Protein AF-A0A815STC9-F1 (afdb_monomer_lite)

Radius of gyration: 32.7 Å; chains: 1; bounding box: 90×63×76 Å

Sequence (310 aa):
ALNYLLREQLPDQRIVGLTVDTILQLVQLVLKTQFYVYNAALYQQIHGGASGLPLTMFLAYTYLFFGQYRELVKNFTKKNEFFGSYTNKGTLESKVYYDPNIVDTLPNVSNELMENATKQLYAVLYRAVRCCSDVEKFHSELLYIQVSFVTFGFTSEFILSGIQRFYQQFNILEKFWDLRLNNNEYYHLRRCIIEDVEQQIKLKQQREQAKEHTLFMPCPRLVDEESTDAFKQCFEYWWNKYYANESPTNSIQIKWIEQTPTCLTNSNILINRRPPLRLLTLSKHHQNKKRYHPMDPFLTNITRPYYKDE

Organism: NCBI:txid392033

pLDDT: mean 72.29, std 19.9, range [26.66, 97.44]

Secondary structure (DSSP, 8-state):
-HHHHHHHH-TTSEETTEEHHHHHHHHHHHHHT-EEEETTEEEE--SS--TT-HHHHHHHHHIIIIIIIHHHHHHHHHHTEEEEEEEETTEEEEEEEE-TT-----S---HHHHHHHHHHHHHHHHHHHHH-SSHHHHHHHHHHHHHHHHHTT--HHHHHHHHHHHHHHTT----SS-----HHHHHHHHHHHHHHHHHHHHHHHHHHHHHHTEEEEEEPP--SHHHHHHHHHHHHHHHIIIIIS--S-S-PEEEEEE--SS----EEEEESSPPPHHHHHHHHHHHTT---------------------

Structure (mmCIF, N/CA/C/O backbone):
data_AF-A0A815STC9-F1
#
_entry.id   AF-A0A815STC9-F1
#
loop_
_atom_site.group_PDB
_atom_site.id
_atom_site.type_symbol
_atom_site.label_atom_id
_atom_site.label_alt_id
_atom_site.label_comp_id
_atom_site.label_asym_id
_atom_site.label_entity_id
_atom_site.label_seq_id
_atom_site.pdbx_PDB_ins_code
_atom_site.Cartn_x
_atom_site.Cartn_y
_atom_site.Cartn_z
_atom_site.occupancy
_atom_site.B_iso_or_equiv
_atom_site.auth_seq_id
_atom_site.auth_comp_id
_atom_site.auth_asym_id
_atom_site.auth_atom_id
_atom_site.pdbx_PDB_model_num
ATOM 1 N N . ALA A 1 1 ? 4.427 -17.705 -18.890 1.00 85.12 1 ALA A N 1
ATOM 2 C CA . ALA A 1 1 ? 4.529 -16.716 -17.799 1.00 85.12 1 ALA A CA 1
ATOM 3 C C . ALA A 1 1 ? 5.248 -17.290 -16.578 1.00 85.12 1 ALA A C 1
ATOM 5 O O . ALA A 1 1 ? 6.431 -17.027 -16.447 1.00 85.12 1 ALA A O 1
ATOM 6 N N . LEU A 1 2 ? 4.614 -18.137 -15.752 1.00 89.56 2 LEU A N 1
ATOM 7 C CA . LEU A 1 2 ? 5.259 -18.684 -14.544 1.00 89.56 2 LEU A CA 1
ATOM 8 C C . LEU A 1 2 ? 6.577 -19.425 -14.815 1.00 89.56 2 LEU A C 1
ATOM 10 O O . LEU A 1 2 ? 7.556 -19.170 -14.132 1.00 89.56 2 LEU A O 1
ATOM 14 N N . ASN A 1 3 ? 6.619 -20.291 -15.833 1.00 93.12 3 ASN A N 1
ATOM 15 C CA . ASN A 1 3 ? 7.849 -20.998 -16.214 1.00 93.12 3 ASN A CA 1
ATOM 16 C C . ASN A 1 3 ? 9.012 -20.026 -16.493 1.00 93.12 3 ASN A C 1
ATOM 18 O O . ASN A 1 3 ? 10.124 -20.239 -16.032 1.00 93.12 3 ASN A O 1
ATOM 22 N N . TYR A 1 4 ? 8.725 -18.924 -17.191 1.00 88.69 4 TYR A N 1
ATOM 23 C CA . TYR A 1 4 ? 9.713 -17.887 -17.477 1.00 88.69 4 TYR A CA 1
ATOM 24 C C . TYR A 1 4 ? 10.181 -17.198 -16.189 1.00 88.69 4 TYR A C 1
ATOM 26 O O . TYR A 1 4 ? 11.376 -17.163 -15.933 1.00 88.69 4 TYR A O 1
ATOM 34 N N . LEU A 1 5 ? 9.247 -16.743 -15.341 1.00 89.12 5 LEU A N 1
ATOM 35 C CA . LEU A 1 5 ? 9.576 -16.133 -14.047 1.00 89.12 5 LEU A CA 1
ATOM 36 C C . LEU A 1 5 ? 10.483 -17.047 -13.211 1.00 89.12 5 LEU A C 1
ATOM 38 O O . LEU A 1 5 ? 11.523 -16.612 -12.733 1.00 89.12 5 LEU A O 1
ATOM 42 N N . LEU A 1 6 ? 10.101 -18.315 -13.047 1.00 90.56 6 LEU A N 1
ATOM 43 C CA . LEU A 1 6 ? 10.835 -19.246 -12.196 1.00 90.56 6 LEU A CA 1
ATOM 44 C C . LEU A 1 6 ? 12.228 -19.565 -12.747 1.00 90.56 6 LEU A C 1
ATOM 46 O O . LEU A 1 6 ? 13.174 -19.636 -11.973 1.00 90.56 6 LEU A O 1
ATOM 50 N N . ARG A 1 7 ? 12.376 -19.749 -14.062 1.00 92.12 7 ARG A N 1
ATOM 51 C CA . ARG A 1 7 ? 13.680 -20.075 -14.662 1.00 92.12 7 ARG A CA 1
ATOM 52 C C . ARG A 1 7 ? 14.632 -18.883 -14.703 1.00 92.12 7 ARG A C 1
ATOM 54 O O . ARG A 1 7 ? 15.829 -19.085 -14.566 1.00 92.12 7 ARG A O 1
ATOM 61 N N . GLU A 1 8 ? 14.113 -17.671 -14.868 1.00 87.75 8 GLU A N 1
ATOM 62 C CA . GLU A 1 8 ? 14.933 -16.454 -14.916 1.00 87.75 8 GLU A CA 1
ATOM 63 C C . GLU A 1 8 ? 15.364 -15.987 -13.525 1.00 87.75 8 GLU A C 1
ATOM 65 O O . GLU A 1 8 ? 16.461 -15.466 -13.364 1.00 87.75 8 GLU A O 1
ATOM 70 N N . GLN A 1 9 ? 14.501 -16.144 -12.517 1.00 85.88 9 GLN A N 1
ATOM 71 C CA . GLN A 1 9 ? 14.744 -15.589 -11.181 1.00 85.88 9 GLN A CA 1
ATOM 72 C C . GLN A 1 9 ? 15.400 -16.579 -10.211 1.00 85.88 9 GLN A C 1
ATOM 74 O O . GLN A 1 9 ? 15.826 -16.176 -9.131 1.00 85.88 9 GLN A O 1
ATOM 79 N N . LEU A 1 10 ? 15.482 -17.868 -10.560 1.00 84.94 10 LEU A N 1
ATOM 80 C CA . LEU A 1 10 ? 16.092 -18.887 -9.707 1.00 84.94 10 LEU A CA 1
ATOM 81 C C . LEU A 1 10 ? 17.386 -19.409 -10.342 1.00 84.94 10 LEU A C 1
ATOM 83 O O . LEU A 1 10 ? 17.304 -20.236 -11.254 1.00 84.94 10 LEU A O 1
ATOM 87 N N . PRO A 1 11 ? 18.569 -19.007 -9.840 1.00 82.62 11 PRO A N 1
ATOM 88 C CA . PRO A 1 11 ? 19.849 -19.430 -10.413 1.00 82.62 11 PRO A CA 1
ATOM 89 C C . PRO A 1 11 ? 20.018 -20.958 -10.403 1.00 82.62 11 PRO A C 1
ATOM 91 O O . PRO A 1 11 ? 20.461 -21.533 -11.392 1.00 82.62 11 PRO A O 1
ATOM 94 N N . ASP A 1 12 ? 19.552 -21.627 -9.345 1.00 90.62 12 ASP A N 1
ATOM 95 C CA . ASP A 1 12 ? 19.646 -23.089 -9.206 1.00 90.62 12 ASP A CA 1
ATOM 96 C C . ASP A 1 12 ? 18.397 -23.836 -9.703 1.00 90.62 12 ASP A C 1
ATOM 98 O O . ASP A 1 12 ? 18.277 -25.050 -9.519 1.00 90.62 12 ASP A O 1
ATOM 102 N N . GLN A 1 13 ? 17.424 -23.123 -10.286 1.00 91.50 13 GLN A N 1
ATOM 103 C CA . GLN A 1 13 ? 16.130 -23.670 -10.720 1.00 91.50 13 GLN A CA 1
ATOM 104 C C . GLN A 1 13 ? 15.430 -24.519 -9.641 1.00 91.50 13 GLN A C 1
ATOM 106 O O . GLN A 1 13 ? 14.766 -25.524 -9.936 1.00 91.50 13 GLN A O 1
ATOM 111 N N . ARG A 1 14 ? 15.573 -24.122 -8.371 1.00 92.50 14 ARG A N 1
ATOM 112 C CA . ARG A 1 14 ? 14.977 -24.806 -7.221 1.00 92.50 14 ARG A CA 1
ATOM 113 C C . ARG A 1 14 ? 14.407 -23.821 -6.204 1.00 92.50 14 ARG A C 1
ATOM 115 O O . ARG A 1 14 ? 14.964 -22.750 -5.992 1.00 92.50 14 ARG A O 1
ATOM 122 N N . ILE A 1 15 ? 13.324 -24.221 -5.537 1.00 90.31 15 ILE A N 1
ATOM 123 C CA . ILE A 1 15 ? 12.755 -23.545 -4.361 1.00 90.31 15 ILE A CA 1
ATOM 124 C C . ILE A 1 15 ? 12.541 -24.601 -3.280 1.00 90.31 15 ILE A C 1
ATOM 126 O O . ILE A 1 15 ? 11.777 -25.540 -3.488 1.00 90.31 15 ILE A O 1
ATOM 130 N N . VAL A 1 16 ? 13.203 -24.455 -2.127 1.00 91.56 16 VAL A N 1
ATOM 131 C CA . VAL A 1 16 ? 13.035 -25.351 -0.960 1.00 91.56 16 VAL A CA 1
ATOM 132 C C . VAL A 1 16 ? 13.180 -26.834 -1.360 1.00 91.56 16 VAL A C 1
ATOM 134 O O . VAL A 1 16 ? 12.363 -27.689 -1.039 1.00 91.56 16 VAL A O 1
ATOM 137 N N . GLY A 1 17 ? 14.208 -27.138 -2.157 1.00 92.25 17 GLY A N 1
ATOM 138 C CA . GLY A 1 17 ? 14.486 -28.494 -2.643 1.00 92.25 17 GLY A CA 1
ATOM 139 C C . GLY A 1 17 ? 13.608 -28.981 -3.805 1.00 92.25 17 GLY A C 1
ATOM 140 O O . GLY A 1 17 ? 13.966 -29.976 -4.434 1.00 92.25 17 GLY A O 1
ATOM 141 N N . LEU A 1 18 ? 12.525 -28.280 -4.155 1.00 94.56 18 LEU A N 1
ATOM 142 C CA . LEU A 1 18 ? 11.693 -28.597 -5.318 1.00 94.56 18 LEU A CA 1
ATOM 143 C C . LEU A 1 18 ? 12.286 -27.996 -6.587 1.00 94.56 18 LEU A C 1
ATOM 145 O O . LEU A 1 18 ? 12.673 -26.830 -6.601 1.00 94.56 18 LEU A O 1
ATOM 149 N N . THR A 1 19 ? 12.321 -28.775 -7.667 1.00 97.44 19 THR A N 1
ATOM 150 C CA . THR A 1 19 ? 12.725 -28.269 -8.986 1.00 97.44 19 THR A CA 1
ATOM 151 C C . THR A 1 19 ? 11.635 -27.386 -9.590 1.00 97.44 19 THR A C 1
ATOM 153 O O . THR A 1 19 ? 10.451 -27.566 -9.289 1.00 97.44 19 THR A O 1
ATOM 156 N N . VAL A 1 20 ? 12.008 -26.460 -10.480 1.00 95.19 20 VAL A N 1
ATOM 157 C CA . VAL A 1 20 ? 11.036 -25.653 -11.240 1.00 95.19 20 VAL A CA 1
ATOM 158 C C . VAL A 1 20 ? 9.999 -26.533 -11.940 1.00 95.19 20 VAL A C 1
ATOM 160 O O . VAL A 1 20 ? 8.813 -26.221 -11.885 1.00 95.19 20 VAL A O 1
ATOM 163 N N . ASP A 1 21 ? 10.403 -27.655 -12.536 1.00 96.62 21 ASP A N 1
ATOM 164 C CA . ASP A 1 21 ? 9.474 -28.553 -13.229 1.00 96.62 21 ASP A CA 1
ATOM 165 C C . ASP A 1 21 ? 8.463 -29.192 -12.271 1.00 96.62 21 ASP A C 1
ATOM 167 O O . ASP A 1 21 ? 7.269 -29.233 -12.573 1.00 96.62 21 ASP A O 1
ATOM 171 N N . THR A 1 22 ? 8.901 -29.595 -11.075 1.00 96.94 22 THR A N 1
ATOM 172 C CA . THR A 1 22 ? 7.996 -30.076 -10.020 1.00 96.94 22 THR A CA 1
ATOM 173 C C . THR A 1 22 ? 7.004 -28.991 -9.602 1.00 96.94 22 THR A C 1
ATOM 175 O O . THR A 1 22 ? 5.809 -29.257 -9.491 1.00 96.94 22 THR A O 1
ATOM 178 N N . ILE A 1 23 ? 7.466 -27.751 -9.415 1.00 95.50 23 ILE A N 1
ATOM 179 C CA . ILE A 1 23 ? 6.599 -26.619 -9.051 1.00 95.50 23 ILE A CA 1
ATOM 180 C C . ILE A 1 23 ? 5.559 -26.369 -10.148 1.00 95.50 23 ILE A C 1
ATOM 182 O O . ILE A 1 23 ? 4.377 -26.202 -9.851 1.00 95.50 23 ILE A O 1
ATOM 186 N N . LEU A 1 24 ? 5.967 -26.389 -11.419 1.00 96.00 24 LEU A N 1
ATOM 187 C CA . LEU A 1 24 ? 5.057 -26.211 -12.550 1.00 96.00 24 LEU A CA 1
ATOM 188 C C . LEU A 1 24 ? 4.008 -27.323 -12.620 1.00 96.00 24 LEU A C 1
ATOM 190 O O . LEU A 1 24 ? 2.838 -27.026 -12.857 1.00 96.00 24 LEU A O 1
ATOM 194 N N . GLN A 1 25 ? 4.396 -28.576 -12.374 1.00 96.75 25 GLN A N 1
ATOM 195 C CA . GLN A 1 25 ? 3.462 -29.702 -12.319 1.00 96.75 25 GLN A CA 1
ATOM 196 C C . GLN A 1 25 ? 2.460 -29.558 -11.168 1.00 96.75 25 GLN A C 1
ATOM 198 O O . GLN A 1 25 ? 1.266 -29.763 -11.378 1.00 96.75 25 GLN A O 1
ATOM 203 N N . LEU A 1 26 ? 2.909 -29.141 -9.980 1.00 95.62 26 LEU A N 1
ATOM 204 C CA . LEU A 1 26 ? 2.027 -28.892 -8.834 1.00 95.62 26 LEU A CA 1
ATOM 205 C C . LEU A 1 26 ? 1.043 -27.753 -9.113 1.00 95.62 26 LEU A C 1
ATOM 207 O O . LEU A 1 26 ? -0.147 -27.886 -8.843 1.00 95.62 26 LEU A O 1
ATOM 211 N N . VAL A 1 27 ? 1.509 -26.653 -9.706 1.00 94.75 27 VAL A N 1
ATOM 212 C CA . VAL A 1 27 ? 0.637 -25.540 -10.101 1.00 94.75 27 VAL A CA 1
ATOM 213 C C . VAL A 1 27 ? -0.389 -25.992 -11.139 1.00 94.75 27 VAL A C 1
ATOM 215 O O . VAL A 1 27 ? -1.570 -25.679 -11.008 1.00 94.75 27 VAL A O 1
ATOM 218 N N . GLN A 1 28 ? 0.030 -26.755 -12.152 1.00 94.19 28 GLN A N 1
ATOM 219 C CA . GLN A 1 28 ? -0.890 -27.314 -13.144 1.00 94.19 28 GLN A CA 1
ATOM 220 C C . GLN A 1 28 ? -1.920 -28.245 -12.510 1.00 94.19 28 GLN A C 1
ATOM 222 O O . GLN A 1 28 ? -3.085 -28.195 -12.897 1.00 94.19 28 GLN A O 1
ATOM 227 N N . LEU A 1 29 ? -1.506 -29.076 -11.551 1.00 94.56 29 LEU A N 1
ATOM 228 C CA . LEU A 1 29 ? -2.411 -29.943 -10.808 1.00 94.56 29 LEU A CA 1
ATOM 229 C C . LEU A 1 29 ? -3.457 -29.099 -10.080 1.00 94.56 29 LEU A C 1
ATOM 231 O O . LEU A 1 29 ? -4.640 -29.290 -10.329 1.00 94.56 29 LEU A O 1
ATOM 235 N N . VAL A 1 30 ? -3.029 -28.104 -9.294 1.00 92.25 30 VAL A N 1
ATOM 236 C CA . VAL A 1 30 ? -3.939 -27.214 -8.555 1.00 92.25 30 VAL A CA 1
ATOM 237 C C . VAL A 1 30 ? -4.919 -26.509 -9.486 1.00 92.25 30 VAL A C 1
ATOM 239 O O . VAL A 1 30 ? -6.095 -26.438 -9.156 1.00 92.25 30 VAL A O 1
ATOM 242 N N . LEU A 1 31 ? -4.472 -26.005 -10.640 1.00 89.69 31 LEU A N 1
ATOM 243 C CA . LEU A 1 31 ? -5.353 -25.349 -11.614 1.00 89.69 31 LEU A CA 1
ATOM 244 C C . LEU A 1 31 ? -6.328 -26.326 -12.291 1.00 89.69 31 LEU A C 1
ATOM 246 O O . LEU A 1 31 ? -7.443 -25.935 -12.616 1.00 89.69 31 LEU A O 1
ATOM 250 N N . LYS A 1 32 ? -5.938 -27.591 -12.494 1.00 93.69 32 LYS A N 1
ATOM 251 C CA . LYS A 1 32 ? -6.811 -28.629 -13.070 1.00 93.69 32 LYS A CA 1
ATOM 252 C C . LYS A 1 32 ? -7.803 -29.196 -12.055 1.00 93.69 32 LYS A C 1
ATOM 254 O O . LYS A 1 32 ? -8.869 -29.657 -12.452 1.00 93.69 32 LYS A O 1
ATOM 259 N N . THR A 1 33 ? -7.472 -29.176 -10.767 1.00 94.44 33 THR A N 1
ATOM 260 C CA . THR A 1 33 ? -8.275 -29.781 -9.694 1.00 94.44 33 THR A CA 1
ATOM 261 C C . THR A 1 33 ? -8.992 -28.736 -8.845 1.00 94.44 33 THR A C 1
ATOM 263 O O . THR A 1 33 ? -9.054 -28.858 -7.622 1.00 94.44 33 THR A O 1
ATOM 266 N N . GLN A 1 34 ? -9.521 -27.687 -9.474 1.00 94.06 34 GLN A N 1
ATOM 267 C CA . GLN A 1 34 ? -10.331 -26.691 -8.780 1.00 94.06 34 GLN A CA 1
ATOM 268 C C . GLN A 1 34 ? -11.795 -27.100 -8.827 1.00 94.06 34 GLN A C 1
ATOM 270 O O . GLN A 1 34 ? -12.438 -27.014 -9.872 1.00 94.06 34 GLN A O 1
ATOM 275 N N . PHE A 1 35 ? -12.309 -27.536 -7.682 1.00 94.75 35 PHE A N 1
ATOM 276 C CA . PHE A 1 35 ? -13.712 -27.879 -7.513 1.00 94.75 35 PHE A CA 1
ATOM 277 C C . PHE A 1 35 ? -14.355 -26.996 -6.451 1.00 94.75 35 PHE A C 1
ATOM 279 O O . PHE A 1 35 ? -13.719 -26.648 -5.455 1.00 94.75 35 PHE A O 1
ATOM 286 N N . TYR A 1 36 ? -15.621 -26.651 -6.649 1.00 92.62 36 TYR A N 1
ATOM 287 C CA . TYR A 1 36 ? -16.417 -25.912 -5.676 1.00 92.62 36 TYR A CA 1
ATOM 288 C C . TYR A 1 36 ? -17.838 -26.472 -5.613 1.00 92.62 36 TYR A C 1
ATOM 290 O O . TYR A 1 36 ? -18.350 -27.022 -6.588 1.00 92.62 36 TYR A O 1
ATOM 298 N N . VAL A 1 37 ? -18.469 -26.352 -4.444 1.00 95.31 37 VAL A N 1
ATOM 299 C CA . VAL A 1 37 ? -19.850 -26.793 -4.220 1.00 95.31 37 VAL A CA 1
ATOM 300 C C . VAL A 1 37 ? -20.771 -25.584 -4.269 1.00 95.31 37 VAL A C 1
ATOM 302 O O . VAL A 1 37 ? -20.542 -24.595 -3.574 1.00 95.31 37 VAL A O 1
ATOM 305 N N . TYR A 1 38 ? -21.825 -25.673 -5.072 1.00 94.44 38 TYR A N 1
ATOM 306 C CA . TYR A 1 38 ? -22.860 -24.650 -5.174 1.00 94.44 38 TYR A CA 1
ATOM 307 C C . TYR A 1 38 ? -24.221 -25.324 -5.369 1.00 94.44 38 TYR A C 1
ATOM 309 O O . TYR A 1 38 ? -24.345 -26.230 -6.187 1.00 94.44 38 TYR A O 1
ATOM 317 N N . ASN A 1 39 ? -25.240 -24.935 -4.595 1.00 95.25 39 ASN A N 1
ATOM 318 C CA . ASN A 1 39 ? -26.579 -25.549 -4.629 1.00 95.25 39 ASN A CA 1
ATOM 319 C C . ASN A 1 39 ? -26.562 -27.092 -4.591 1.00 95.25 39 ASN A C 1
ATOM 321 O O . ASN A 1 39 ? -27.188 -27.748 -5.418 1.00 95.25 39 ASN A O 1
ATOM 325 N N . ALA A 1 40 ? -25.810 -27.665 -3.644 1.00 95.94 40 ALA A N 1
ATOM 326 C CA . ALA A 1 40 ? -25.644 -29.115 -3.466 1.00 95.94 40 ALA A CA 1
ATOM 327 C C . ALA A 1 40 ? -25.076 -29.880 -4.685 1.00 95.94 40 ALA A C 1
ATOM 329 O O . ALA A 1 40 ? -25.101 -31.108 -4.703 1.00 95.94 40 ALA A O 1
ATOM 330 N N . ALA A 1 41 ? -24.513 -29.178 -5.673 1.00 96.06 41 ALA A N 1
ATOM 331 C CA . ALA A 1 41 ? -23.817 -29.761 -6.814 1.00 96.06 41 ALA A CA 1
ATOM 332 C C . ALA A 1 41 ? -22.322 -29.407 -6.788 1.00 96.06 41 ALA A C 1
ATOM 334 O O . ALA A 1 41 ? -21.927 -28.344 -6.301 1.00 96.06 41 ALA A O 1
ATOM 335 N N . LEU A 1 42 ? -21.494 -30.312 -7.315 1.00 96.94 42 LEU A N 1
ATOM 336 C CA . LEU A 1 42 ? -20.048 -30.142 -7.450 1.00 96.94 42 LEU A CA 1
ATOM 337 C C . LEU A 1 42 ? -19.717 -29.637 -8.858 1.00 96.94 42 LEU A C 1
ATOM 339 O O . LEU A 1 42 ? -20.086 -30.272 -9.844 1.00 96.94 42 LEU A O 1
ATOM 343 N N . TYR A 1 43 ? -18.985 -28.532 -8.947 1.00 96.25 43 TYR A N 1
ATOM 344 C CA . TYR A 1 43 ? -18.545 -27.935 -10.207 1.00 96.25 43 TYR A CA 1
ATOM 345 C C . TYR A 1 43 ? -17.028 -27.947 -10.296 1.00 96.25 43 TYR A C 1
ATOM 347 O O . TYR A 1 43 ? -16.347 -27.746 -9.291 1.00 96.25 43 TYR A O 1
ATOM 355 N N . GLN A 1 44 ? -16.506 -28.139 -11.506 1.00 96.00 44 GLN A N 1
ATOM 356 C CA . GLN A 1 44 ? -15.091 -27.966 -11.807 1.00 96.00 44 GLN A CA 1
ATOM 357 C C . GLN A 1 44 ? -14.879 -26.628 -12.509 1.00 96.00 44 GLN A C 1
ATOM 359 O O . GLN A 1 44 ? -15.508 -26.341 -13.530 1.00 96.00 44 GLN A O 1
ATOM 364 N N . GLN A 1 45 ? -13.955 -25.824 -11.998 1.00 92.25 45 GLN A N 1
ATOM 365 C CA . GLN A 1 45 ? -13.512 -24.622 -12.682 1.00 92.25 45 GLN A CA 1
ATOM 366 C C . GLN A 1 45 ? -12.488 -25.007 -13.757 1.00 92.25 45 GLN A C 1
ATOM 368 O O . GLN A 1 45 ? -11.364 -25.391 -13.452 1.00 92.25 45 GLN A O 1
ATOM 373 N N . ILE A 1 46 ? -12.885 -24.906 -15.026 1.00 89.62 46 ILE A N 1
ATOM 374 C CA . ILE A 1 46 ? -12.026 -25.229 -16.182 1.00 89.62 46 ILE A CA 1
ATOM 375 C C . ILE A 1 46 ? -11.273 -24.009 -16.741 1.00 89.62 46 ILE A C 1
ATOM 377 O O . ILE A 1 46 ? -10.378 -24.155 -17.573 1.00 89.62 46 ILE A O 1
ATOM 381 N N . HIS A 1 47 ? -11.624 -22.801 -16.286 1.00 83.69 47 HIS A N 1
ATOM 382 C CA . HIS A 1 47 ? -11.039 -21.543 -16.743 1.00 83.69 47 HIS A CA 1
ATOM 383 C C . HIS A 1 47 ? -10.619 -20.648 -15.577 1.00 83.69 47 HIS A C 1
ATOM 385 O O . HIS A 1 47 ? -11.372 -20.441 -14.625 1.00 83.69 47 HIS A O 1
ATOM 391 N N . GLY A 1 48 ? -9.426 -20.060 -15.692 1.00 85.88 48 GLY A N 1
ATOM 392 C CA . GLY A 1 48 ? -8.859 -19.183 -14.669 1.00 85.88 48 GLY A CA 1
ATOM 393 C C . GLY A 1 48 ? -8.471 -19.936 -13.396 1.00 85.88 48 GLY A C 1
ATOM 394 O O . GLY A 1 48 ? -8.171 -21.126 -13.437 1.00 85.88 48 GLY A O 1
ATOM 395 N N . GLY A 1 49 ? -8.456 -19.222 -12.272 1.00 86.31 49 GLY A N 1
ATOM 396 C CA . GLY A 1 49 ? -8.326 -19.830 -10.953 1.00 86.31 49 GLY A CA 1
ATOM 397 C C . GLY A 1 49 ? -9.317 -19.230 -9.957 1.00 86.31 49 GLY A C 1
ATOM 398 O O . GLY A 1 49 ? -9.805 -18.116 -10.161 1.00 86.31 49 GLY A O 1
ATOM 399 N N . ALA A 1 50 ? -9.614 -19.947 -8.876 1.00 87.44 50 ALA A N 1
ATOM 400 C CA . ALA A 1 50 ? -10.470 -19.451 -7.801 1.00 87.44 50 ALA A CA 1
ATOM 401 C C . ALA A 1 50 ? -9.821 -18.245 -7.093 1.00 87.44 50 ALA A C 1
ATOM 403 O O . ALA A 1 50 ? -8.682 -18.332 -6.623 1.00 87.44 50 ALA A O 1
ATOM 404 N N . SER A 1 51 ? -10.550 -17.128 -6.996 1.00 76.81 51 SER A N 1
ATOM 405 C CA . SER A 1 51 ? -10.060 -15.836 -6.481 1.00 76.81 51 SER A CA 1
ATOM 406 C C . SER A 1 51 ? -9.662 -15.848 -4.999 1.00 76.81 51 SER A C 1
ATOM 408 O O . SER A 1 51 ? -8.903 -14.987 -4.565 1.00 76.81 51 SER A O 1
ATOM 410 N N . GLY A 1 52 ? -10.120 -16.840 -4.231 1.00 77.25 52 GLY A N 1
ATOM 411 C CA . GLY A 1 52 ? -9.766 -17.015 -2.818 1.00 77.25 52 GLY A CA 1
ATOM 412 C C . GLY A 1 52 ? -8.427 -17.715 -2.566 1.00 77.25 52 GLY A C 1
ATOM 413 O O . GLY A 1 52 ? -7.996 -17.796 -1.419 1.00 77.25 52 GLY A O 1
ATOM 414 N N . LEU A 1 53 ? -7.759 -18.237 -3.601 1.00 79.12 53 LEU A N 1
ATOM 415 C CA . LEU A 1 53 ? -6.482 -18.933 -3.442 1.00 79.12 53 LEU A CA 1
ATOM 416 C C . LEU A 1 53 ? -5.313 -17.946 -3.608 1.00 79.12 53 LEU A C 1
ATOM 418 O O . LEU A 1 53 ? -5.188 -17.343 -4.678 1.00 79.12 53 LEU A O 1
ATOM 422 N N . PRO A 1 54 ? -4.391 -17.836 -2.627 1.00 78.19 54 PRO A N 1
ATOM 423 C CA . PRO A 1 54 ? -3.198 -16.992 -2.750 1.00 78.19 54 PRO A CA 1
ATOM 424 C C . PRO A 1 54 ? -2.382 -17.290 -4.014 1.00 78.19 54 PRO A C 1
ATOM 426 O O . PRO A 1 54 ? -1.866 -16.383 -4.667 1.00 78.19 54 PRO A O 1
ATOM 429 N N . LEU A 1 55 ? -2.330 -18.570 -4.401 1.00 85.44 55 LEU A N 1
ATOM 430 C CA . LEU A 1 55 ? -1.667 -19.011 -5.621 1.00 85.44 55 LEU A CA 1
ATOM 431 C C . LEU A 1 55 ? -2.315 -18.409 -6.876 1.00 85.44 55 LEU A C 1
ATOM 433 O O . LEU A 1 55 ? -1.598 -17.923 -7.741 1.00 85.44 55 LEU A O 1
ATOM 437 N N . THR A 1 56 ? -3.647 -18.388 -6.979 1.00 84.88 56 THR A N 1
ATOM 438 C CA . THR A 1 56 ? -4.346 -17.837 -8.152 1.00 84.88 56 THR A CA 1
ATOM 439 C C . THR A 1 56 ? -3.985 -16.376 -8.379 1.00 84.88 56 THR A C 1
ATOM 441 O O . THR A 1 56 ? -3.701 -15.985 -9.508 1.00 84.88 56 THR A O 1
ATOM 444 N N . MET A 1 57 ? -3.964 -15.572 -7.316 1.00 81.19 57 MET A N 1
ATOM 445 C CA . MET A 1 57 ? -3.647 -14.148 -7.418 1.00 81.19 57 MET A CA 1
ATOM 446 C C . MET A 1 57 ? -2.205 -13.932 -7.890 1.00 81.19 57 MET A C 1
ATOM 448 O O . MET A 1 57 ? -1.958 -13.168 -8.821 1.00 81.19 57 MET A O 1
ATOM 452 N N . PHE A 1 58 ? -1.257 -14.676 -7.316 1.00 83.44 58 PHE A N 1
ATOM 453 C CA . PHE A 1 58 ? 0.135 -14.657 -7.762 1.00 83.44 58 PHE A CA 1
ATOM 454 C C . PHE A 1 58 ? 0.281 -15.064 -9.237 1.00 83.44 58 PHE A C 1
ATOM 456 O O . PHE A 1 58 ? 0.994 -14.410 -10.003 1.00 83.44 58 PHE A O 1
ATOM 463 N N . LEU A 1 59 ? -0.416 -16.120 -9.664 1.00 87.69 59 LEU A N 1
ATOM 464 C CA . LEU A 1 59 ? -0.399 -16.583 -11.051 1.00 87.69 59 LEU A CA 1
ATOM 465 C C . LEU A 1 59 ? -1.017 -15.565 -12.006 1.00 87.69 59 LEU A C 1
ATOM 467 O O . LEU A 1 59 ? -0.481 -15.378 -13.096 1.00 87.69 59 LEU A O 1
ATOM 471 N N . ALA A 1 60 ? -2.097 -14.898 -11.598 1.00 82.12 60 ALA A N 1
ATOM 472 C CA . ALA A 1 60 ? -2.727 -13.837 -12.372 1.00 82.12 60 ALA A CA 1
ATOM 473 C C . ALA A 1 60 ? -1.751 -12.675 -12.590 1.00 82.12 60 ALA A C 1
ATOM 475 O O . ALA A 1 60 ? -1.520 -12.296 -13.736 1.00 82.12 60 ALA A O 1
ATOM 476 N N . TYR A 1 61 ? -1.086 -12.188 -11.538 1.00 80.50 61 TYR A N 1
ATOM 477 C CA . TYR A 1 61 ? -0.072 -11.137 -11.672 1.00 80.50 61 TYR A CA 1
ATOM 478 C C . TYR A 1 61 ? 1.117 -11.578 -12.524 1.00 80.50 61 TYR A C 1
ATOM 480 O O . TYR A 1 61 ? 1.552 -10.850 -13.412 1.00 80.50 61 TYR A O 1
ATOM 488 N N . THR A 1 62 ? 1.598 -12.805 -12.328 1.00 83.38 62 THR A N 1
ATOM 489 C CA . THR A 1 62 ? 2.680 -13.377 -13.139 1.00 83.38 62 THR A CA 1
ATOM 490 C C . THR A 1 62 ? 2.285 -13.458 -14.616 1.00 83.38 62 THR A C 1
ATOM 492 O O . THR A 1 62 ? 3.083 -13.149 -15.502 1.00 83.38 62 THR A O 1
ATOM 495 N N . TYR A 1 63 ? 1.058 -13.888 -14.908 1.00 82.50 63 TYR A N 1
ATOM 496 C CA . TYR A 1 63 ? 0.528 -13.979 -16.264 1.00 82.50 63 TYR A CA 1
ATOM 497 C C . TYR A 1 63 ? 0.349 -12.604 -16.904 1.00 82.50 63 TYR A C 1
ATOM 499 O O . TYR A 1 63 ? 0.785 -12.415 -18.039 1.00 82.50 63 TYR A O 1
ATOM 507 N N . LEU A 1 64 ? -0.217 -11.646 -16.172 1.00 75.69 64 LEU A N 1
ATOM 508 C CA . LEU A 1 64 ? -0.362 -10.273 -16.638 1.00 75.69 64 LEU A CA 1
ATOM 509 C C . LEU A 1 64 ? 1.006 -9.662 -16.935 1.00 75.69 64 LEU A C 1
ATOM 511 O O . LEU A 1 64 ? 1.221 -9.207 -18.049 1.00 75.69 64 LEU A O 1
ATOM 515 N N . PHE A 1 65 ? 1.965 -9.752 -16.015 1.00 73.69 65 PHE A N 1
ATOM 516 C CA . PHE A 1 65 ? 3.288 -9.148 -16.174 1.00 73.69 65 PHE A CA 1
ATOM 517 C C . PHE A 1 65 ? 4.130 -9.805 -17.285 1.00 73.69 65 PHE A C 1
ATOM 519 O O . PHE A 1 65 ? 4.638 -9.131 -18.180 1.00 73.69 65 PHE A O 1
ATOM 526 N N . PHE A 1 66 ? 4.279 -11.134 -17.273 1.00 77.00 66 PHE A N 1
ATOM 527 C CA . PHE A 1 66 ? 5.174 -11.819 -18.219 1.00 77.00 66 PHE A CA 1
ATOM 528 C C . PHE A 1 66 ? 4.492 -12.289 -19.499 1.00 77.00 66 PHE A C 1
ATOM 530 O O . PHE A 1 66 ? 5.155 -12.429 -20.523 1.00 77.00 66 PHE A O 1
ATOM 537 N N . GLY A 1 67 ? 3.208 -12.635 -19.428 1.00 66.25 67 GLY A N 1
ATOM 538 C CA . GLY A 1 67 ? 2.464 -13.204 -20.549 1.00 66.25 67 GLY A CA 1
ATOM 539 C C . GLY A 1 67 ? 1.846 -12.135 -21.435 1.00 66.25 67 GLY A C 1
ATOM 540 O O . GLY A 1 67 ? 2.018 -12.178 -22.647 1.00 66.25 67 GLY A O 1
ATOM 541 N N . GLN A 1 68 ? 1.140 -11.183 -20.830 1.00 64.44 68 GLN A N 1
ATOM 542 C CA . GLN A 1 68 ? 0.400 -10.175 -21.579 1.00 64.44 68 GLN A CA 1
ATOM 543 C C . GLN A 1 68 ? 1.188 -8.874 -21.715 1.00 64.44 68 GLN A C 1
ATOM 545 O O . GLN A 1 68 ? 1.401 -8.421 -22.829 1.00 64.44 68 GLN A O 1
ATOM 550 N N . TYR A 1 69 ? 1.701 -8.312 -20.623 1.00 62.47 69 TYR A N 1
ATOM 551 C CA . TYR A 1 69 ? 2.298 -6.978 -20.597 1.00 62.47 69 TYR A CA 1
ATOM 552 C C . TYR A 1 69 ? 3.579 -6.878 -21.428 1.00 62.47 69 TYR A C 1
ATOM 554 O O . TYR A 1 69 ? 3.728 -5.920 -22.168 1.00 62.47 69 TYR A O 1
ATOM 562 N N . ARG A 1 70 ? 4.485 -7.865 -21.420 1.00 63.25 70 ARG A N 1
ATOM 563 C CA . ARG A 1 70 ? 5.721 -7.767 -22.227 1.00 63.25 70 ARG A CA 1
ATOM 564 C C . ARG A 1 70 ? 5.451 -7.670 -23.732 1.00 63.25 70 ARG A C 1
ATOM 566 O O . ARG A 1 70 ? 6.139 -6.920 -24.415 1.00 63.25 70 ARG A O 1
ATOM 573 N N . GLU A 1 71 ? 4.476 -8.412 -24.247 1.00 64.38 71 GLU A N 1
ATOM 574 C CA . GLU A 1 71 ? 4.139 -8.395 -25.675 1.00 64.38 71 GLU A CA 1
ATOM 575 C C . GLU A 1 71 ? 3.115 -7.304 -26.009 1.00 64.38 71 GLU A C 1
ATOM 577 O O . GLU A 1 71 ? 3.259 -6.637 -27.030 1.00 64.38 71 GLU A O 1
ATOM 582 N N . LEU A 1 72 ? 2.145 -7.040 -25.126 1.00 60.25 72 LEU A N 1
ATOM 583 C CA . LEU A 1 72 ? 1.218 -5.915 -25.257 1.00 60.25 72 LEU A CA 1
ATOM 584 C C . LEU A 1 72 ? 1.964 -4.590 -25.210 1.00 60.25 72 LEU A C 1
ATOM 586 O O . LEU A 1 72 ? 1.822 -3.828 -26.144 1.00 60.25 72 LEU A O 1
ATOM 590 N N . VAL A 1 73 ? 2.824 -4.340 -24.219 1.00 58.62 73 VAL A N 1
ATOM 591 C CA . VAL A 1 73 ? 3.631 -3.111 -24.146 1.00 58.62 73 VAL A CA 1
ATOM 592 C C . VAL A 1 73 ? 4.561 -3.000 -25.335 1.00 58.62 73 VAL A C 1
ATOM 594 O O . VAL A 1 73 ? 4.582 -1.954 -25.959 1.00 58.62 73 VAL A O 1
ATOM 597 N N . LYS A 1 74 ? 5.275 -4.058 -25.741 1.00 62.62 74 LYS A N 1
ATOM 598 C CA . LYS A 1 74 ? 6.089 -3.984 -26.968 1.00 62.62 74 LYS A CA 1
ATOM 599 C C . LYS A 1 74 ? 5.256 -3.607 -28.194 1.00 62.62 74 LYS A C 1
ATOM 601 O O . LYS A 1 74 ? 5.740 -2.853 -29.032 1.00 62.62 74 LYS A O 1
ATOM 606 N N . ASN A 1 75 ? 4.039 -4.132 -28.321 1.00 61.25 75 ASN A N 1
ATOM 607 C CA . ASN A 1 75 ? 3.151 -3.816 -29.439 1.00 61.25 75 ASN A CA 1
ATOM 608 C C . ASN A 1 75 ? 2.539 -2.415 -29.313 1.00 61.25 75 ASN A C 1
ATOM 610 O O . ASN A 1 75 ? 2.459 -1.707 -30.307 1.00 61.25 75 ASN A O 1
ATOM 614 N N . PHE A 1 76 ? 2.201 -1.990 -28.103 1.00 60.16 76 PHE A N 1
ATOM 615 C CA . PHE A 1 76 ? 1.655 -0.682 -27.762 1.00 60.16 76 PHE A CA 1
ATOM 616 C C . PHE A 1 76 ? 2.680 0.432 -27.935 1.00 60.16 76 PHE A C 1
ATOM 618 O O . PHE A 1 76 ? 2.395 1.412 -28.611 1.00 60.16 76 PHE A O 1
ATOM 625 N N . THR A 1 77 ? 3.913 0.242 -27.469 1.00 54.59 77 THR A N 1
ATOM 626 C CA . THR A 1 77 ? 5.037 1.152 -27.723 1.00 54.59 77 THR A CA 1
ATOM 627 C C . THR A 1 77 ? 5.383 1.217 -29.211 1.00 54.59 77 THR A C 1
ATOM 629 O O . THR A 1 77 ? 5.765 2.271 -29.704 1.00 54.59 77 THR A O 1
ATOM 632 N N . LYS A 1 78 ? 5.227 0.116 -29.962 1.00 65.31 78 LYS A N 1
ATOM 633 C CA . LYS A 1 78 ? 5.420 0.124 -31.423 1.00 65.31 78 LYS A CA 1
ATOM 634 C C . LYS A 1 78 ? 4.297 0.830 -32.185 1.00 65.31 78 LYS A C 1
ATOM 636 O O . LYS A 1 78 ? 4.539 1.260 -33.309 1.00 65.31 78 LYS A O 1
ATOM 641 N N . LYS A 1 79 ? 3.088 0.902 -31.623 1.00 61.78 79 LYS A N 1
ATOM 642 C CA . LYS A 1 79 ? 1.884 1.408 -32.301 1.00 61.78 79 LYS A CA 1
ATOM 643 C C . LYS A 1 79 ? 1.331 2.719 -31.730 1.00 61.78 79 LYS A C 1
ATOM 645 O O . LYS A 1 79 ? 0.383 3.242 -32.300 1.00 61.78 79 LYS A O 1
ATOM 650 N N . ASN A 1 80 ? 1.913 3.255 -30.652 1.00 58.28 80 ASN A N 1
ATOM 651 C CA . ASN A 1 80 ? 1.328 4.337 -29.845 1.00 58.28 80 ASN A CA 1
ATOM 652 C C . ASN A 1 80 ? -0.117 4.031 -29.399 1.00 58.28 80 ASN A C 1
ATOM 654 O O . ASN A 1 80 ? -1.009 4.869 -29.470 1.00 58.28 80 ASN A O 1
ATOM 658 N N . GLU A 1 81 ? -0.354 2.802 -28.951 1.00 55.03 81 GLU A N 1
ATOM 659 C CA . GLU A 1 81 ? -1.657 2.360 -28.443 1.00 55.03 81 GLU A CA 1
ATOM 660 C C . GLU A 1 81 ? -1.605 2.241 -26.909 1.00 55.03 81 GLU A C 1
ATOM 662 O O . GLU A 1 81 ? -0.568 1.883 -26.356 1.00 55.03 81 GLU A O 1
ATOM 667 N N . PHE A 1 82 ? -2.715 2.491 -26.208 1.00 56.53 82 PHE A N 1
ATOM 668 C CA . PHE A 1 82 ? -2.839 2.220 -24.766 1.00 56.53 82 PHE A CA 1
ATOM 669 C C . PHE A 1 82 ? -4.048 1.324 -24.479 1.00 56.53 82 PHE A C 1
ATOM 671 O O . PHE A 1 82 ? -5.067 1.377 -25.173 1.00 56.53 82 PHE A O 1
ATOM 678 N N . PHE A 1 83 ? -3.941 0.500 -23.435 1.00 47.81 83 PHE A N 1
ATOM 679 C CA . PHE A 1 83 ? -4.994 -0.418 -23.010 1.00 47.81 83 PHE A CA 1
ATOM 680 C C . PHE A 1 83 ? -5.567 0.003 -21.666 1.00 47.81 83 PHE A C 1
ATOM 682 O O . PHE A 1 83 ? -4.881 -0.033 -20.647 1.00 47.81 83 PHE A O 1
ATOM 689 N N . GLY A 1 84 ? -6.848 0.358 -21.668 1.00 47.62 84 GLY A N 1
ATOM 690 C CA . GLY A 1 84 ? -7.616 0.575 -20.451 1.00 47.62 84 GLY A CA 1
ATOM 691 C C . GLY A 1 84 ? -8.618 -0.556 -20.255 1.00 47.62 84 GLY A C 1
ATOM 692 O O . GLY A 1 84 ? -9.340 -0.918 -21.189 1.00 47.62 84 GLY A O 1
ATOM 693 N N . SER A 1 85 ? -8.700 -1.081 -19.031 1.00 42.31 85 SER A N 1
ATOM 694 C CA . SER A 1 85 ? -9.861 -1.860 -18.597 1.00 42.31 85 SER A CA 1
ATOM 695 C C . SER A 1 85 ? -10.668 -1.042 -17.603 1.00 42.31 85 SER A C 1
ATOM 697 O O . SER A 1 85 ? -10.096 -0.491 -16.662 1.00 42.31 85 SER A O 1
ATOM 699 N N . TYR A 1 86 ? -11.981 -0.984 -17.783 1.00 50.28 86 TYR A N 1
ATOM 700 C CA . TYR A 1 86 ? -12.886 -0.344 -16.836 1.00 50.28 86 TYR A CA 1
ATOM 701 C C . TYR A 1 86 ? -14.088 -1.244 -16.573 1.00 50.28 86 TYR A C 1
ATOM 703 O O . TYR A 1 86 ? -14.510 -2.034 -17.418 1.00 50.28 86 TYR A O 1
ATOM 711 N N . THR A 1 87 ? -14.647 -1.130 -15.375 1.00 38.19 87 THR A N 1
ATOM 712 C CA . THR A 1 87 ? -15.837 -1.885 -14.988 1.00 38.19 87 THR A CA 1
ATOM 713 C C . THR A 1 87 ? -17.076 -1.060 -15.312 1.00 38.19 87 THR A C 1
ATOM 715 O O . THR A 1 87 ? -17.282 0.005 -14.734 1.00 38.19 87 THR A O 1
ATOM 718 N N . ASN A 1 88 ? -17.924 -1.553 -16.212 1.00 51.50 88 ASN A N 1
ATOM 719 C CA . ASN A 1 88 ? -19.194 -0.933 -16.576 1.00 51.50 88 ASN A CA 1
ATOM 720 C C . ASN A 1 88 ? -20.338 -1.871 -16.193 1.00 51.50 88 ASN A C 1
ATOM 722 O O . ASN A 1 88 ? -20.432 -2.986 -16.702 1.00 51.50 88 ASN A O 1
ATOM 726 N N . LYS A 1 89 ? -21.192 -1.448 -15.251 1.00 63.38 89 LYS A N 1
ATOM 727 C CA . LYS A 1 89 ? -22.330 -2.249 -14.753 1.00 63.38 89 LYS A CA 1
ATOM 728 C C . LYS A 1 89 ? -21.932 -3.675 -14.326 1.00 63.38 89 LYS A C 1
ATOM 730 O O . LYS A 1 89 ? -22.627 -4.640 -14.624 1.00 63.38 89 LYS A O 1
ATOM 735 N N . GLY A 1 90 ? -20.781 -3.812 -13.663 1.00 39.84 90 GLY A N 1
ATOM 736 C CA . GLY A 1 90 ? -20.259 -5.107 -13.204 1.00 39.84 90 GLY A CA 1
ATOM 737 C C . GLY A 1 90 ? -19.629 -5.979 -14.295 1.00 39.84 90 GLY A C 1
ATOM 738 O O . GLY A 1 90 ? -19.169 -7.077 -13.997 1.00 39.84 90 GLY A O 1
ATOM 739 N N . THR A 1 91 ? -19.560 -5.494 -15.535 1.00 34.22 91 THR A N 1
ATOM 740 C CA . THR A 1 91 ? -18.869 -6.165 -16.638 1.00 34.22 91 THR A CA 1
ATOM 741 C C . THR A 1 91 ? -17.518 -5.492 -16.855 1.00 34.22 91 THR A C 1
ATOM 743 O O . THR A 1 91 ? -17.441 -4.266 -16.941 1.00 34.22 91 THR A O 1
ATOM 746 N N . LEU A 1 92 ? -16.441 -6.278 -16.906 1.00 38.66 92 LEU A N 1
ATOM 747 C CA . LEU A 1 92 ? -15.115 -5.765 -17.241 1.00 38.66 92 LEU A CA 1
ATOM 748 C C . LEU A 1 92 ? -15.054 -5.527 -18.753 1.00 38.66 92 LEU A C 1
ATOM 750 O O . LEU A 1 92 ? -15.029 -6.477 -19.533 1.00 38.66 92 LEU A O 1
ATOM 754 N N . GLU A 1 93 ? -15.042 -4.264 -19.163 1.00 43.09 93 GLU A N 1
ATOM 755 C CA . GLU A 1 93 ? -14.852 -3.869 -20.554 1.00 43.09 93 GLU A CA 1
ATOM 756 C C . GLU A 1 93 ? -13.385 -3.496 -20.778 1.00 43.09 93 GLU A C 1
ATOM 758 O O . GLU A 1 93 ? -12.750 -2.838 -19.954 1.00 43.09 93 GLU A O 1
ATOM 763 N N . SER A 1 94 ? -12.830 -3.938 -21.905 1.00 40.91 94 SER A N 1
ATOM 764 C CA . SER A 1 94 ? -11.465 -3.621 -22.327 1.00 40.91 94 SER A CA 1
ATOM 765 C C . SER A 1 94 ? -11.512 -2.881 -23.656 1.00 40.91 94 SER A C 1
ATOM 767 O O . SER A 1 94 ? -12.140 -3.366 -24.599 1.00 40.91 94 SER A O 1
ATOM 769 N N . LYS A 1 95 ? -10.858 -1.7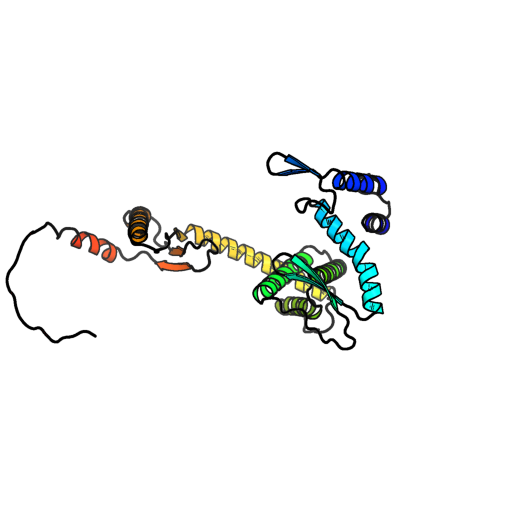19 -23.744 1.00 48.06 95 LYS A N 1
ATOM 770 C CA . LYS A 1 95 ? -10.747 -0.946 -24.988 1.00 48.06 95 LYS A CA 1
ATOM 771 C C . LYS A 1 95 ? -9.287 -0.647 -25.306 1.00 48.06 95 LYS A C 1
ATOM 773 O O . LYS A 1 95 ? -8.507 -0.277 -24.431 1.00 48.06 95 LYS A O 1
ATOM 778 N N . VAL A 1 96 ? -8.947 -0.818 -26.582 1.00 44.12 96 VAL A N 1
ATOM 779 C CA . VAL A 1 96 ? -7.678 -0.381 -27.167 1.00 44.12 96 VAL A CA 1
ATOM 780 C C . VAL A 1 96 ? -7.900 1.031 -27.693 1.00 44.12 96 VAL A C 1
ATOM 782 O O . VAL A 1 96 ? -8.785 1.242 -28.523 1.00 44.12 96 VAL A O 1
ATOM 785 N N . TYR A 1 97 ? -7.135 1.990 -27.183 1.00 50.50 97 TYR A N 1
ATOM 786 C CA . TYR A 1 97 ? -7.182 3.380 -27.622 1.00 50.50 97 TYR A CA 1
ATOM 787 C C . TYR A 1 97 ? -6.025 3.628 -28.590 1.00 50.50 97 TYR A C 1
ATOM 789 O O . TYR A 1 97 ? -4.881 3.294 -28.281 1.00 50.50 97 TYR A O 1
ATOM 797 N N . TYR A 1 98 ? -6.343 4.190 -29.756 1.00 39.56 98 TYR A N 1
ATOM 798 C CA . TYR A 1 98 ? -5.375 4.598 -30.770 1.00 39.56 98 TYR A CA 1
ATOM 799 C C . TYR A 1 98 ? -5.445 6.117 -30.866 1.00 39.56 98 TYR A C 1
ATOM 801 O O . TYR A 1 98 ? -6.481 6.640 -31.277 1.00 39.56 98 TYR A O 1
ATOM 809 N N . ASP A 1 99 ? -4.388 6.829 -30.480 1.00 44.94 99 ASP A N 1
ATOM 810 C CA . ASP A 1 99 ? -4.348 8.274 -30.690 1.00 44.94 99 ASP A CA 1
ATOM 811 C C . ASP A 1 99 ? -2.913 8.778 -30.905 1.00 44.94 99 ASP A C 1
ATOM 813 O O . ASP A 1 99 ? -2.077 8.671 -30.006 1.00 44.94 99 ASP A O 1
ATOM 817 N N . PRO A 1 100 ? -2.600 9.333 -32.089 1.00 42.47 100 PRO A N 1
ATOM 818 C CA . PRO A 1 100 ? -1.287 9.903 -32.370 1.00 42.47 100 PRO A CA 1
ATOM 819 C C . PRO A 1 100 ? -0.997 11.223 -31.623 1.00 42.47 100 PRO A C 1
ATOM 821 O O . PRO A 1 100 ? 0.131 11.698 -31.713 1.00 42.47 100 PRO A O 1
ATOM 824 N N . ASN A 1 101 ? -1.965 11.807 -30.900 1.00 40.56 101 ASN A N 1
ATOM 825 C CA . ASN A 1 101 ? -1.890 13.122 -30.248 1.00 40.56 101 ASN A CA 1
ATOM 826 C C . ASN A 1 101 ? -2.458 13.175 -28.804 1.00 40.56 101 ASN A C 1
ATOM 828 O O . ASN A 1 101 ? -2.650 14.279 -28.287 1.00 40.56 101 ASN A O 1
ATOM 832 N N . ILE A 1 102 ? -2.745 12.052 -28.126 1.00 45.00 102 ILE A N 1
ATOM 833 C CA . ILE A 1 102 ? -3.330 12.110 -26.769 1.00 45.00 102 ILE A CA 1
ATOM 834 C C . ILE A 1 102 ? -2.339 12.625 -25.722 1.00 45.00 102 ILE A C 1
ATOM 836 O O . ILE A 1 102 ? -1.330 12.002 -25.401 1.00 45.00 102 ILE A O 1
ATOM 840 N N . VAL A 1 103 ? -2.732 13.769 -25.167 1.00 44.53 103 VAL A N 1
ATOM 841 C CA . VAL A 1 103 ? -2.488 14.230 -23.803 1.00 44.53 103 VAL A CA 1
ATOM 842 C C . VAL A 1 103 ? -3.504 13.534 -22.883 1.00 44.53 103 VAL A C 1
ATOM 844 O O . VAL A 1 103 ? -4.705 13.528 -23.163 1.00 44.53 103 VAL A O 1
ATOM 847 N N . ASP A 1 104 ? -2.998 12.946 -21.802 1.00 40.44 104 ASP A N 1
ATOM 848 C CA . ASP A 1 104 ? -3.659 12.114 -20.787 1.00 40.44 104 ASP A CA 1
ATOM 849 C C . ASP A 1 104 ? -5.072 12.532 -20.354 1.00 40.44 104 ASP A C 1
ATOM 851 O O . ASP A 1 104 ? -5.243 13.357 -19.457 1.00 40.44 104 ASP A O 1
ATOM 855 N N . THR A 1 105 ? -6.114 11.865 -20.850 1.00 33.28 105 THR A N 1
ATOM 856 C CA . THR A 1 105 ? -7.379 11.800 -20.097 1.00 33.28 105 THR A CA 1
ATOM 857 C C . THR A 1 105 ? -7.974 10.394 -20.134 1.00 33.28 105 THR A C 1
ATOM 859 O O . THR A 1 105 ? -8.773 10.033 -20.995 1.00 33.28 105 THR A O 1
ATOM 862 N N . LEU A 1 106 ? -7.563 9.581 -19.153 1.00 39.31 106 LEU A N 1
ATOM 863 C CA . LEU A 1 106 ? -8.244 8.338 -18.773 1.00 39.31 106 LEU A CA 1
ATOM 864 C C . LEU A 1 106 ? -9.700 8.624 -18.343 1.00 39.31 106 LEU A C 1
ATOM 866 O O . LEU A 1 106 ? -10.007 9.741 -17.914 1.00 39.31 106 LEU A O 1
ATOM 870 N N . PRO A 1 107 ? -10.615 7.634 -18.440 1.00 34.12 107 PRO A N 1
ATOM 871 C CA . PRO A 1 107 ? -12.004 7.799 -18.029 1.00 34.12 107 PRO A CA 1
ATOM 872 C C . PRO A 1 107 ? -12.077 8.299 -16.589 1.00 34.12 107 PRO A C 1
ATOM 874 O O . PRO A 1 107 ? -11.391 7.787 -15.709 1.00 34.12 107 PRO A O 1
ATOM 877 N N . ASN A 1 108 ? -12.910 9.319 -16.389 1.00 40.44 108 ASN A N 1
ATOM 878 C CA . ASN A 1 108 ? -13.030 10.090 -15.161 1.00 40.44 108 ASN A CA 1
ATOM 879 C C . ASN A 1 108 ? -13.313 9.163 -13.965 1.00 40.44 108 ASN A C 1
ATOM 881 O O . ASN A 1 108 ? -14.441 8.716 -13.745 1.00 40.44 108 ASN A O 1
ATOM 885 N N . VAL A 1 109 ? -12.258 8.820 -13.230 1.00 50.12 109 VAL A N 1
ATOM 886 C CA . VAL A 1 109 ? -12.329 7.991 -12.032 1.00 50.12 109 VAL A CA 1
ATOM 887 C C . VAL A 1 109 ? -13.060 8.801 -10.964 1.00 50.12 109 VAL A C 1
ATOM 889 O O . VAL A 1 109 ? -12.680 9.934 -10.684 1.00 50.12 109 VAL A O 1
ATOM 892 N N . SER A 1 110 ? -14.121 8.252 -10.364 1.00 56.97 110 SER A N 1
ATOM 893 C CA . SER A 1 110 ? -14.857 8.945 -9.295 1.00 56.97 110 SER A CA 1
ATOM 894 C C . SER A 1 110 ? -13.900 9.426 -8.194 1.00 56.97 110 SER A C 1
ATOM 896 O O . SER A 1 110 ? -13.009 8.668 -7.802 1.00 56.97 110 SER A O 1
ATOM 898 N N . ASN A 1 111 ? -14.116 10.629 -7.651 1.00 63.38 111 ASN A N 1
ATOM 899 C CA . ASN A 1 111 ? -13.261 11.228 -6.612 1.00 63.38 111 ASN A CA 1
ATOM 900 C C . ASN A 1 111 ? -12.991 10.290 -5.419 1.00 63.38 111 ASN A C 1
ATOM 902 O O . ASN A 1 111 ? -11.882 10.264 -4.897 1.00 63.38 111 ASN A O 1
ATOM 906 N N . GLU A 1 112 ? -13.973 9.474 -5.029 1.00 65.56 112 GLU A N 1
ATOM 907 C CA . GLU A 1 112 ? -13.840 8.499 -3.938 1.00 65.56 112 GLU A CA 1
ATOM 908 C C . GLU A 1 112 ? -12.824 7.386 -4.253 1.00 65.56 112 GLU A C 1
ATOM 910 O O . GLU A 1 112 ? -12.014 7.010 -3.403 1.00 65.56 112 GLU A O 1
ATOM 915 N N . LEU A 1 113 ? -12.803 6.892 -5.496 1.00 65.62 113 LEU A N 1
ATOM 916 C CA . LEU A 1 113 ? -11.821 5.897 -5.932 1.00 65.62 113 LEU A CA 1
ATOM 917 C C . LEU A 1 113 ? -10.411 6.505 -5.988 1.00 65.62 113 LEU A C 1
ATOM 919 O O . LEU A 1 113 ? -9.458 5.847 -5.578 1.00 65.62 113 LEU A O 1
ATOM 923 N N . MET A 1 114 ? -10.282 7.769 -6.407 1.00 69.19 114 MET A N 1
ATOM 924 C CA . MET A 1 114 ? -8.999 8.490 -6.410 1.00 69.19 114 MET A CA 1
ATOM 925 C C . MET A 1 114 ? -8.461 8.740 -4.997 1.00 69.19 114 MET A C 1
ATOM 927 O O . MET A 1 114 ? -7.263 8.573 -4.742 1.00 69.19 114 MET A O 1
ATOM 931 N N . GLU A 1 115 ? -9.331 9.101 -4.052 1.00 75.19 115 GLU A N 1
ATOM 932 C CA . GLU A 1 115 ? -8.943 9.285 -2.652 1.00 75.19 115 GLU A CA 1
ATOM 933 C C . GLU A 1 115 ? -8.480 7.957 -2.034 1.00 75.19 115 GLU A C 1
ATOM 935 O O . GLU A 1 115 ? -7.433 7.893 -1.381 1.00 75.19 115 GLU A O 1
ATOM 940 N N . ASN A 1 116 ? -9.211 6.871 -2.300 1.00 74.75 116 ASN A N 1
ATOM 941 C CA . ASN A 1 116 ? -8.838 5.535 -1.843 1.00 74.75 116 ASN A CA 1
ATOM 942 C C . ASN A 1 116 ? -7.525 5.053 -2.474 1.00 74.75 116 ASN A C 1
ATOM 944 O O . ASN A 1 116 ? -6.668 4.527 -1.762 1.00 74.75 116 ASN A O 1
ATOM 948 N N . ALA A 1 117 ? -7.322 5.287 -3.770 1.00 80.38 117 ALA A N 1
ATOM 949 C CA . ALA A 1 117 ? -6.082 4.953 -4.465 1.00 80.38 117 ALA A CA 1
ATOM 950 C C . ALA A 1 117 ? -4.880 5.716 -3.897 1.00 80.38 117 ALA A C 1
ATOM 952 O O . ALA A 1 117 ? -3.820 5.132 -3.683 1.00 80.38 117 ALA A O 1
ATOM 953 N N . THR A 1 118 ? -5.055 7.001 -3.573 1.00 88.31 118 THR A N 1
ATOM 954 C CA . THR A 1 118 ? -4.001 7.819 -2.952 1.00 88.31 118 THR A CA 1
ATOM 955 C C . THR A 1 118 ? -3.612 7.256 -1.584 1.00 88.31 118 THR A C 1
ATOM 957 O O . THR A 1 118 ? -2.429 7.064 -1.304 1.00 88.31 118 THR A O 1
ATOM 960 N N . LYS A 1 119 ? -4.598 6.906 -0.745 1.00 82.75 119 LYS A N 1
ATOM 961 C CA . LYS A 1 119 ? -4.355 6.270 0.563 1.00 82.75 119 LYS A CA 1
ATOM 962 C C . LYS A 1 119 ? -3.625 4.933 0.421 1.00 82.75 119 LYS A C 1
ATOM 964 O O . LYS A 1 119 ? -2.713 4.651 1.196 1.00 82.75 119 LYS A O 1
ATOM 969 N N . GLN A 1 120 ? -4.000 4.122 -0.569 1.00 82.75 120 GLN A N 1
ATOM 970 C CA . GLN A 1 120 ? -3.329 2.853 -0.859 1.00 82.75 120 GLN A CA 1
ATOM 971 C C . GLN A 1 120 ? -1.883 3.065 -1.312 1.00 82.75 120 GLN A C 1
ATOM 973 O O . GLN A 1 120 ? -0.996 2.387 -0.794 1.00 82.75 120 GLN A O 1
ATOM 978 N N . LEU A 1 121 ? -1.634 4.023 -2.213 1.00 92.06 121 LEU A N 1
ATOM 979 C CA . LEU A 1 121 ? -0.289 4.374 -2.677 1.00 92.06 121 LEU A CA 1
ATOM 980 C C . LEU A 1 121 ? 0.596 4.779 -1.496 1.00 92.06 121 LEU A C 1
ATOM 982 O O . LEU A 1 121 ? 1.702 4.270 -1.334 1.00 92.06 121 LEU A O 1
ATOM 986 N N . TYR A 1 122 ? 0.080 5.628 -0.610 1.00 93.62 122 TYR A N 1
ATOM 987 C CA . TYR A 1 122 ? 0.808 6.053 0.581 1.00 93.62 122 TYR A CA 1
ATOM 988 C C . TYR A 1 122 ? 1.093 4.859 1.492 1.00 93.62 122 TYR A C 1
ATOM 990 O O . TYR A 1 122 ? 2.230 4.671 1.914 1.00 93.62 122 TYR A O 1
ATOM 998 N N . ALA A 1 123 ? 0.103 4.002 1.751 1.00 82.00 123 ALA A N 1
ATOM 999 C CA . ALA A 1 123 ? 0.285 2.823 2.592 1.00 82.00 123 ALA A CA 1
ATOM 1000 C C . ALA A 1 123 ? 1.389 1.882 2.069 1.00 82.00 123 ALA A C 1
ATOM 1002 O O . ALA A 1 123 ? 2.197 1.387 2.862 1.00 82.00 123 ALA A O 1
ATOM 1003 N N . VAL A 1 124 ? 1.464 1.655 0.750 1.00 87.56 124 VAL A N 1
ATOM 1004 C CA . VAL A 1 124 ? 2.528 0.818 0.168 1.00 87.56 124 VAL A CA 1
ATOM 1005 C C . VAL A 1 124 ? 3.892 1.507 0.194 1.00 87.56 124 VAL A C 1
ATOM 1007 O O . VAL A 1 124 ? 4.881 0.839 0.487 1.00 87.56 124 VAL A O 1
ATOM 1010 N N . LEU A 1 125 ? 3.961 2.830 0.005 1.00 94.69 125 LEU A N 1
ATOM 1011 C CA . LEU A 1 125 ? 5.206 3.598 0.137 1.00 94.69 125 LEU A CA 1
ATOM 1012 C C . LEU A 1 125 ? 5.731 3.589 1.582 1.00 94.69 125 LEU A C 1
ATOM 1014 O O . LEU A 1 125 ? 6.904 3.289 1.808 1.00 94.69 125 LEU A O 1
ATOM 1018 N N . TYR A 1 126 ? 4.857 3.811 2.573 1.00 91.44 126 TYR A N 1
ATOM 1019 C CA . TYR A 1 126 ? 5.178 3.674 4.001 1.00 91.44 126 TYR A CA 1
ATOM 1020 C C . TYR A 1 126 ? 5.762 2.290 4.311 1.00 91.44 126 TYR A C 1
ATOM 1022 O O . TYR A 1 126 ? 6.749 2.169 5.041 1.00 91.44 126 TYR A O 1
ATOM 1030 N N . ARG A 1 127 ? 5.161 1.227 3.760 1.00 88.62 127 ARG A N 1
ATOM 1031 C CA . ARG A 1 127 ? 5.660 -0.143 3.926 1.00 88.62 127 ARG A CA 1
ATOM 1032 C C . ARG A 1 127 ? 7.034 -0.318 3.283 1.00 88.62 127 ARG A C 1
ATOM 1034 O O . ARG A 1 127 ? 7.930 -0.833 3.948 1.00 88.62 127 ARG A O 1
ATOM 1041 N N . ALA A 1 128 ? 7.194 0.099 2.029 1.00 89.38 128 ALA A N 1
ATOM 1042 C CA . ALA A 1 128 ? 8.438 -0.048 1.281 1.00 89.38 128 ALA A CA 1
ATOM 1043 C C . ALA A 1 128 ? 9.617 0.584 2.033 1.00 89.38 128 ALA A C 1
ATOM 1045 O O . ALA A 1 128 ? 10.607 -0.093 2.299 1.00 89.38 128 ALA A O 1
ATOM 1046 N N . VAL A 1 129 ? 9.472 1.833 2.489 1.00 95.50 129 VAL A N 1
ATOM 1047 C CA . VAL A 1 129 ? 10.534 2.528 3.238 1.00 95.50 129 VAL A CA 1
ATOM 1048 C C . VAL A 1 129 ? 10.891 1.811 4.551 1.00 95.50 129 VAL A C 1
ATOM 1050 O O . VAL A 1 129 ? 12.055 1.752 4.949 1.00 95.50 129 VAL A O 1
ATOM 1053 N N . ARG A 1 130 ? 9.904 1.242 5.253 1.00 91.19 130 ARG A N 1
ATOM 1054 C CA . ARG A 1 130 ? 10.156 0.517 6.510 1.00 91.19 130 ARG A CA 1
ATOM 1055 C C . ARG A 1 130 ? 10.863 -0.817 6.287 1.00 91.19 130 ARG A C 1
ATOM 1057 O O . ARG A 1 130 ? 11.715 -1.190 7.096 1.00 91.19 130 ARG A O 1
ATOM 1064 N N . CYS A 1 131 ? 10.480 -1.537 5.235 1.00 83.12 131 CYS A N 1
ATOM 1065 C CA . CYS A 1 131 ? 10.938 -2.897 4.965 1.00 83.12 131 CYS A CA 1
ATOM 1066 C C . CYS A 1 131 ? 12.273 -2.954 4.212 1.00 83.12 131 CYS A C 1
ATOM 1068 O O . CYS A 1 131 ? 13.041 -3.890 4.434 1.00 83.12 131 CYS A O 1
ATOM 1070 N N . CYS A 1 132 ? 12.569 -1.987 3.343 1.00 87.50 132 CYS A N 1
ATOM 1071 C CA . CYS A 1 132 ? 13.804 -1.995 2.567 1.00 87.50 132 CYS A CA 1
ATOM 1072 C C . CYS A 1 132 ? 15.007 -1.591 3.437 1.00 87.50 132 CYS A C 1
ATOM 1074 O O . CYS A 1 132 ? 14.991 -0.583 4.147 1.00 87.50 132 CYS A O 1
ATOM 1076 N N . SER A 1 133 ? 16.071 -2.397 3.391 1.00 91.12 133 SER A N 1
ATOM 1077 C CA . SER A 1 133 ? 17.286 -2.170 4.188 1.00 91.12 133 SER A CA 1
ATOM 1078 C C . SER A 1 133 ? 18.139 -1.012 3.678 1.00 91.12 133 SER A C 1
ATOM 1080 O O . SER A 1 133 ? 18.854 -0.395 4.458 1.00 91.12 133 SER A O 1
ATOM 1082 N N . ASP A 1 134 ? 18.066 -0.738 2.380 1.00 96.50 134 ASP A N 1
ATOM 1083 C CA . ASP A 1 134 ? 18.929 0.184 1.651 1.00 96.50 134 ASP A CA 1
ATOM 1084 C C . ASP A 1 134 ? 18.158 0.829 0.489 1.00 96.50 134 ASP A C 1
ATOM 1086 O O . ASP A 1 134 ? 17.044 0.409 0.148 1.00 96.50 134 ASP A O 1
ATOM 1090 N N . VAL A 1 135 ? 18.753 1.874 -0.090 1.00 97.44 135 VAL A N 1
ATOM 1091 C CA . VAL A 1 135 ? 18.114 2.715 -1.107 1.00 97.44 135 VAL A CA 1
ATOM 1092 C C . VAL A 1 135 ? 17.853 1.977 -2.423 1.00 97.44 135 VAL A C 1
ATOM 1094 O O . VAL A 1 135 ? 16.822 2.203 -3.049 1.00 97.44 135 VAL A O 1
ATOM 1097 N N . GLU A 1 136 ? 18.719 1.040 -2.811 1.00 95.31 136 GLU A N 1
ATOM 1098 C CA . GLU A 1 136 ? 18.595 0.302 -4.075 1.00 95.31 136 GLU A CA 1
ATOM 1099 C C . GLU A 1 136 ? 17.417 -0.677 -4.032 1.00 95.31 136 GLU A C 1
ATOM 1101 O O . GLU A 1 136 ? 16.609 -0.760 -4.967 1.00 95.31 136 GLU A O 1
ATOM 1106 N N . LYS A 1 137 ? 17.247 -1.381 -2.904 1.00 86.25 137 LYS A N 1
ATOM 1107 C CA . LYS A 1 137 ? 16.052 -2.207 -2.673 1.00 86.25 137 LYS A CA 1
ATOM 1108 C C . LYS A 1 137 ? 14.788 -1.364 -2.620 1.00 86.25 137 LYS A C 1
ATOM 1110 O O . LYS A 1 137 ? 13.748 -1.803 -3.101 1.00 86.25 137 LYS A O 1
ATOM 1115 N N . PHE A 1 138 ? 14.860 -0.165 -2.045 1.00 94.81 138 PHE A N 1
ATOM 1116 C CA . PHE A 1 138 ? 13.725 0.750 -2.041 1.00 94.81 138 PHE A CA 1
ATOM 1117 C C . PHE A 1 138 ? 13.360 1.221 -3.454 1.00 94.81 138 PHE A C 1
ATOM 1119 O O . PHE A 1 138 ? 12.187 1.182 -3.804 1.00 94.81 138 PHE A O 1
ATOM 1126 N N . HIS A 1 139 ? 14.327 1.591 -4.301 1.00 94.50 139 HIS A N 1
ATOM 1127 C CA . HIS A 1 139 ? 14.055 1.961 -5.699 1.00 94.50 139 HIS A CA 1
ATOM 1128 C C . HIS A 1 139 ? 13.474 0.799 -6.508 1.00 94.50 139 HIS A C 1
ATOM 1130 O O . HIS A 1 139 ? 12.582 1.011 -7.328 1.00 94.50 139 HIS A O 1
ATOM 1136 N N . SER A 1 140 ? 13.943 -0.424 -6.257 1.00 84.25 140 SER A N 1
ATOM 1137 C CA . SER A 1 140 ? 13.395 -1.631 -6.889 1.00 84.25 140 SER A CA 1
ATOM 1138 C C . SER A 1 140 ? 11.927 -1.852 -6.499 1.00 84.25 140 SER A C 1
ATOM 1140 O O . SER A 1 140 ? 11.084 -2.089 -7.365 1.00 84.25 140 SER A O 1
ATOM 1142 N N . GLU A 1 141 ? 11.602 -1.705 -5.211 1.00 86.12 141 GLU A N 1
ATOM 1143 C CA . GLU A 1 141 ? 10.225 -1.783 -4.708 1.00 86.12 141 GLU A CA 1
ATOM 1144 C C . GLU A 1 141 ? 9.362 -0.625 -5.237 1.00 86.12 141 GLU A C 1
ATOM 1146 O O . GLU A 1 141 ? 8.205 -0.824 -5.600 1.00 86.12 141 GLU A O 1
ATOM 1151 N N . LEU A 1 142 ? 9.922 0.582 -5.348 1.00 92.56 142 LEU A N 1
ATOM 1152 C CA . LEU A 1 142 ? 9.234 1.750 -5.897 1.00 92.56 142 LEU A CA 1
ATOM 1153 C C . LEU A 1 142 ? 8.829 1.525 -7.357 1.00 92.56 142 LEU A C 1
ATOM 1155 O O . LEU A 1 142 ? 7.692 1.817 -7.725 1.00 92.56 142 LEU A O 1
ATOM 1159 N N . LEU A 1 143 ? 9.722 0.955 -8.171 1.00 85.62 143 LEU A N 1
ATOM 1160 C CA . LEU A 1 143 ? 9.411 0.568 -9.546 1.00 85.62 143 LEU A CA 1
ATOM 1161 C C . LEU A 1 143 ? 8.288 -0.478 -9.586 1.00 85.62 143 LEU A C 1
ATOM 1163 O O . LEU A 1 143 ? 7.367 -0.368 -10.394 1.00 85.62 143 LEU A O 1
ATOM 1167 N N . TYR A 1 144 ? 8.325 -1.468 -8.691 1.00 82.19 144 TYR A N 1
ATOM 1168 C CA . TYR A 1 144 ? 7.262 -2.467 -8.580 1.00 82.19 144 TYR A CA 1
ATOM 1169 C C . TYR A 1 144 ? 5.908 -1.840 -8.209 1.00 82.19 144 TYR A C 1
ATOM 1171 O O . TYR A 1 144 ? 4.886 -2.175 -8.816 1.00 82.19 144 TYR A O 1
ATOM 1179 N N . ILE A 1 145 ? 5.888 -0.893 -7.264 1.00 84.31 145 ILE A N 1
ATOM 1180 C CA . ILE A 1 145 ? 4.690 -0.128 -6.886 1.00 84.31 145 ILE A CA 1
ATOM 1181 C C . ILE A 1 145 ? 4.160 0.656 -8.089 1.00 84.31 145 ILE A C 1
ATOM 1183 O O . ILE A 1 145 ? 2.972 0.563 -8.394 1.00 84.31 145 ILE A O 1
ATOM 1187 N N . GLN A 1 146 ? 5.027 1.382 -8.800 1.00 88.50 146 GLN A N 1
ATOM 1188 C CA . GLN A 1 146 ? 4.642 2.151 -9.986 1.00 88.50 146 GLN A CA 1
ATOM 1189 C C . GLN A 1 146 ? 3.986 1.257 -11.036 1.00 88.50 146 GLN A C 1
ATOM 1191 O O . GLN A 1 146 ? 2.872 1.534 -11.475 1.00 88.50 146 GLN A O 1
ATOM 1196 N N . VAL A 1 147 ? 4.631 0.140 -11.380 1.00 77.00 147 VAL A N 1
ATOM 1197 C CA . VAL A 1 147 ? 4.079 -0.820 -12.341 1.00 77.00 147 VAL A CA 1
ATOM 1198 C C . VAL A 1 147 ? 2.745 -1.380 -11.848 1.00 77.00 147 VAL A C 1
ATOM 1200 O O . VAL A 1 147 ? 1.796 -1.446 -12.623 1.00 77.00 147 VAL A O 1
ATOM 1203 N N . SER A 1 148 ? 2.630 -1.722 -10.563 1.00 76.44 148 SER A N 1
ATOM 1204 C CA . SER A 1 148 ? 1.384 -2.242 -9.989 1.00 76.44 148 SER A CA 1
ATOM 1205 C C . SER A 1 148 ? 0.228 -1.248 -10.148 1.00 76.44 148 SER A C 1
ATOM 1207 O O . SER A 1 148 ? -0.847 -1.624 -10.609 1.00 76.44 148 SER A O 1
ATOM 1209 N N . PHE A 1 149 ? 0.441 0.035 -9.849 1.00 82.06 149 PHE A N 1
ATOM 1210 C CA . PHE A 1 149 ? -0.600 1.054 -10.019 1.00 82.06 149 PHE A CA 1
ATOM 1211 C C . PHE A 1 149 ? -0.949 1.294 -11.494 1.00 82.06 149 PHE A C 1
ATOM 1213 O O . PHE A 1 149 ? -2.130 1.399 -11.821 1.00 82.06 149 PHE A O 1
ATOM 1220 N N . VAL A 1 150 ? 0.028 1.270 -12.405 1.00 79.75 150 VAL A N 1
ATOM 1221 C CA . VAL A 1 150 ? -0.265 1.317 -13.849 1.00 79.75 150 VAL A CA 1
ATOM 1222 C C . VAL A 1 150 ? -1.140 0.129 -14.264 1.00 79.75 150 VAL A C 1
ATOM 1224 O O . VAL A 1 150 ? -2.113 0.308 -14.993 1.00 79.75 150 VAL A O 1
ATOM 1227 N N . THR A 1 151 ? -0.877 -1.078 -13.745 1.00 65.88 151 THR A N 1
ATOM 1228 C CA . THR A 1 151 ? -1.709 -2.259 -14.055 1.00 65.88 151 THR A CA 1
ATOM 1229 C C . THR A 1 151 ? -3.127 -2.184 -13.488 1.00 65.88 151 THR A C 1
ATOM 1231 O O . THR A 1 151 ? -4.027 -2.813 -14.038 1.00 65.88 151 THR A O 1
ATOM 1234 N N . PHE A 1 152 ? -3.352 -1.387 -12.440 1.00 73.69 152 PHE A N 1
ATOM 1235 C CA . PHE A 1 152 ? -4.691 -1.080 -11.929 1.00 73.69 152 PHE A CA 1
ATOM 1236 C C . PHE A 1 152 ? -5.400 0.041 -12.709 1.00 73.69 152 PHE A C 1
ATOM 1238 O O . PHE A 1 152 ? -6.517 0.411 -12.355 1.00 73.69 152 PHE A O 1
ATOM 1245 N N . GLY A 1 153 ? -4.787 0.560 -13.778 1.00 76.62 153 GLY A N 1
ATOM 1246 C CA . GLY A 1 153 ? -5.372 1.582 -14.643 1.00 76.62 153 GLY A CA 1
ATOM 1247 C C . GLY A 1 153 ? -5.125 3.017 -14.181 1.00 76.62 153 GLY A C 1
ATOM 1248 O O . GLY A 1 153 ? -5.835 3.913 -14.626 1.00 76.62 153 GLY A O 1
ATOM 1249 N N . PHE A 1 154 ? -4.148 3.262 -13.301 1.00 82.06 154 PHE A N 1
ATOM 1250 C CA . PHE A 1 154 ? -3.762 4.621 -12.916 1.00 82.06 154 PHE A CA 1
ATOM 1251 C C . PHE A 1 154 ? -2.733 5.211 -13.895 1.00 82.06 154 PHE A C 1
ATOM 1253 O O . PHE A 1 154 ? -1.798 4.527 -14.310 1.00 82.06 154 PHE A O 1
ATOM 1260 N N . THR A 1 155 ? -2.884 6.496 -14.235 1.00 85.62 155 THR A N 1
ATOM 1261 C CA . THR A 1 155 ? -1.924 7.262 -15.058 1.00 85.62 155 THR A CA 1
ATOM 1262 C C . THR A 1 155 ? -0.545 7.348 -14.395 1.00 85.62 155 THR A C 1
ATOM 1264 O O . THR A 1 155 ? -0.471 7.422 -13.161 1.00 85.62 155 THR A O 1
ATOM 1267 N N . SER A 1 156 ? 0.527 7.485 -15.180 1.00 85.31 156 SER A N 1
ATOM 1268 C CA . SER A 1 156 ? 1.863 7.816 -14.662 1.00 85.31 156 SER A CA 1
ATOM 1269 C C . SER A 1 156 ? 1.858 9.099 -13.837 1.00 85.31 156 SER A C 1
ATOM 1271 O O . SER A 1 156 ? 2.445 9.132 -12.759 1.00 85.31 156 SER A O 1
ATOM 1273 N N . GLU A 1 157 ? 1.139 10.127 -14.275 1.00 88.81 157 GLU A N 1
ATOM 1274 C CA . GLU A 1 157 ? 1.094 11.461 -13.667 1.00 88.81 157 G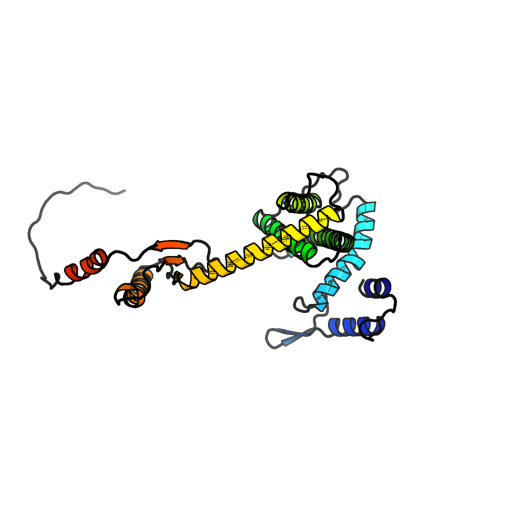LU A CA 1
ATOM 1275 C C . GLU A 1 157 ? 0.516 11.390 -12.248 1.00 88.81 157 GLU A C 1
ATOM 1277 O O . GLU A 1 157 ? 1.078 11.953 -11.306 1.00 88.81 157 GLU A O 1
ATOM 1282 N N . PHE A 1 158 ? -0.573 10.637 -12.061 1.00 91.12 158 PHE A N 1
ATOM 1283 C CA . PHE A 1 158 ? -1.138 10.348 -10.738 1.00 91.12 158 PHE A CA 1
ATOM 1284 C C . PHE A 1 158 ? -0.118 9.681 -9.809 1.00 91.12 158 PHE A C 1
ATOM 1286 O O . PHE A 1 158 ? 0.049 10.099 -8.665 1.00 91.12 158 PHE A O 1
ATOM 1293 N N . ILE A 1 159 ? 0.587 8.659 -10.297 1.00 91.75 159 ILE A N 1
ATOM 1294 C CA . ILE A 1 159 ? 1.538 7.897 -9.481 1.00 91.75 159 ILE A CA 1
ATOM 1295 C C . ILE A 1 159 ? 2.734 8.778 -9.105 1.00 91.75 159 ILE A C 1
ATOM 1297 O O . ILE A 1 159 ? 3.097 8.857 -7.932 1.00 91.75 159 ILE A O 1
ATOM 1301 N N . LEU A 1 160 ? 3.322 9.471 -10.084 1.00 92.69 160 LEU A N 1
ATOM 1302 C CA . LEU A 1 160 ? 4.466 10.360 -9.885 1.00 92.69 160 LEU A CA 1
ATOM 1303 C C . LEU A 1 160 ? 4.113 11.510 -8.935 1.00 92.69 160 LEU A C 1
ATOM 1305 O O . LEU A 1 160 ? 4.848 11.751 -7.980 1.00 92.69 160 LEU A O 1
ATOM 1309 N N . SER A 1 161 ? 2.967 12.168 -9.134 1.00 92.62 161 SER A N 1
ATOM 1310 C CA . SER A 1 161 ? 2.508 13.243 -8.243 1.00 92.62 161 SER A CA 1
ATOM 1311 C C . SER A 1 161 ? 2.191 12.738 -6.833 1.00 92.62 161 SER A C 1
ATOM 1313 O O . SER A 1 161 ? 2.486 13.423 -5.854 1.00 92.62 161 SER A O 1
ATOM 1315 N N . GLY A 1 162 ? 1.656 11.521 -6.700 1.00 93.94 162 GLY A N 1
ATOM 1316 C CA . GLY A 1 162 ? 1.454 10.865 -5.411 1.00 93.94 162 GLY A CA 1
ATOM 1317 C C . GLY A 1 162 ? 2.770 10.604 -4.673 1.00 93.94 162 GLY A C 1
ATOM 1318 O O . GLY A 1 162 ? 2.878 10.927 -3.491 1.00 93.94 162 GLY A O 1
ATOM 1319 N N . ILE A 1 163 ? 3.791 10.092 -5.369 1.00 95.06 163 ILE A N 1
ATOM 1320 C CA . ILE A 1 163 ? 5.128 9.863 -4.795 1.00 95.06 163 ILE A CA 1
ATOM 1321 C C . ILE A 1 163 ? 5.797 11.195 -4.422 1.00 95.06 163 ILE A C 1
ATOM 1323 O O . ILE A 1 163 ? 6.371 11.311 -3.342 1.00 95.06 163 ILE A O 1
ATOM 1327 N N . GLN A 1 164 ? 5.693 12.223 -5.266 1.00 93.44 164 GLN A N 1
ATOM 1328 C CA . GLN A 1 164 ? 6.231 13.555 -4.967 1.00 93.44 164 GLN A CA 1
ATOM 1329 C C . GLN A 1 164 ? 5.588 14.159 -3.718 1.00 93.44 164 GLN A C 1
ATOM 1331 O O . GLN A 1 164 ? 6.298 14.614 -2.826 1.00 93.44 164 GLN A O 1
ATOM 1336 N N . ARG A 1 165 ? 4.253 14.133 -3.616 1.00 93.62 165 ARG A N 1
ATOM 1337 C CA . ARG A 1 165 ? 3.540 14.625 -2.426 1.00 93.62 165 ARG A CA 1
ATOM 1338 C C . ARG A 1 165 ? 3.915 13.834 -1.178 1.00 93.62 165 ARG A C 1
ATOM 1340 O O . ARG A 1 165 ? 4.043 14.416 -0.103 1.00 93.62 165 ARG A O 1
ATOM 1347 N N . PHE A 1 166 ? 4.124 12.527 -1.321 1.00 94.88 166 PHE A N 1
ATOM 1348 C CA . PHE A 1 166 ? 4.632 11.686 -0.246 1.00 94.88 166 PHE A CA 1
ATOM 1349 C C . PHE A 1 166 ? 6.028 12.139 0.212 1.00 94.88 166 PHE A C 1
ATOM 1351 O O . PHE A 1 166 ? 6.240 12.323 1.403 1.00 94.88 166 PHE A O 1
ATOM 1358 N N . TYR A 1 167 ? 6.964 12.407 -0.701 1.00 95.12 167 TYR A N 1
ATOM 1359 C CA . TYR A 1 167 ? 8.289 12.942 -0.353 1.00 95.12 167 TYR A CA 1
ATOM 1360 C C . TYR A 1 167 ? 8.231 14.346 0.268 1.00 95.12 167 TYR A C 1
ATOM 1362 O O . TYR A 1 167 ? 8.907 14.600 1.269 1.00 95.12 167 TYR A O 1
ATOM 1370 N N . GLN A 1 168 ? 7.375 15.225 -0.259 1.00 92.69 168 GLN A N 1
ATOM 1371 C CA . GLN A 1 168 ? 7.149 16.573 0.272 1.00 92.69 168 GLN A CA 1
ATOM 1372 C C . GLN A 1 168 ? 6.653 16.545 1.721 1.00 92.69 168 GLN A C 1
ATOM 1374 O O . GLN A 1 168 ? 7.106 17.350 2.532 1.00 92.69 168 GLN A O 1
ATOM 1379 N N . GLN A 1 169 ? 5.788 15.589 2.079 1.00 94.06 169 GLN A N 1
ATOM 1380 C CA . GLN A 1 169 ? 5.298 15.416 3.452 1.00 94.06 169 GLN A CA 1
ATOM 1381 C C . GLN A 1 169 ? 6.438 15.210 4.468 1.00 94.06 169 GLN A C 1
ATOM 1383 O O . GLN A 1 169 ? 6.294 15.581 5.633 1.00 94.06 169 GLN A O 1
ATOM 1388 N N . PHE A 1 170 ? 7.573 14.654 4.036 1.00 94.69 170 PHE A N 1
ATOM 1389 C CA . PHE A 1 170 ? 8.738 14.383 4.883 1.00 94.69 170 PHE A CA 1
ATOM 1390 C C . PHE A 1 170 ? 9.918 15.322 4.619 1.00 94.69 170 PHE A C 1
ATOM 1392 O O . PHE A 1 170 ? 11.039 15.012 5.016 1.00 94.69 170 PHE A O 1
ATOM 1399 N N . ASN A 1 171 ? 9.684 16.464 3.963 1.00 93.44 171 ASN A N 1
ATOM 1400 C CA . ASN A 1 171 ? 10.715 17.456 3.639 1.00 93.44 171 ASN A CA 1
ATOM 1401 C C . ASN A 1 171 ? 11.914 16.875 2.862 1.00 93.44 171 ASN A C 1
ATOM 1403 O O . ASN A 1 171 ? 13.038 17.370 2.970 1.00 93.44 171 ASN A O 1
ATOM 1407 N N . ILE A 1 172 ? 11.690 15.826 2.068 1.00 89.94 172 ILE A N 1
ATOM 1408 C CA . ILE A 1 172 ? 12.680 15.344 1.105 1.00 89.94 172 ILE A CA 1
ATOM 1409 C C . ILE A 1 172 ? 12.629 16.316 -0.082 1.00 89.94 172 ILE A C 1
ATOM 1411 O O . ILE A 1 172 ? 11.591 16.427 -0.725 1.00 89.94 172 ILE A O 1
ATOM 1415 N N . LEU A 1 173 ? 13.727 17.060 -0.272 1.00 72.19 173 LEU A N 1
ATOM 1416 C CA . LEU A 1 173 ? 13.980 18.170 -1.213 1.00 72.19 173 LEU A CA 1
ATOM 1417 C C . LEU A 1 173 ? 13.091 18.261 -2.475 1.00 72.19 173 LEU A C 1
ATOM 1419 O O . LEU A 1 173 ? 12.754 17.260 -3.097 1.00 72.19 173 LEU A O 1
ATOM 1423 N N . GLU A 1 174 ? 12.859 19.501 -2.932 1.00 66.62 174 GLU A N 1
ATOM 1424 C CA . GLU A 1 174 ? 12.081 19.926 -4.120 1.00 66.62 174 GLU A CA 1
ATOM 1425 C C . GLU A 1 174 ? 12.616 19.450 -5.495 1.00 66.62 174 GLU A C 1
ATOM 1427 O O . GLU A 1 174 ? 12.485 20.139 -6.510 1.00 66.62 174 GLU A O 1
ATOM 1432 N N . LYS A 1 175 ? 13.245 18.277 -5.600 1.00 64.69 175 LYS A N 1
ATOM 1433 C CA . LYS A 1 175 ? 13.572 17.713 -6.914 1.00 64.69 175 LYS A CA 1
ATOM 1434 C C . LYS A 1 175 ? 12.298 17.159 -7.540 1.00 64.69 175 LYS A C 1
ATOM 1436 O O . LYS A 1 175 ? 11.941 16.004 -7.356 1.00 64.69 175 LYS A O 1
ATOM 1441 N N . PHE A 1 176 ? 11.622 18.004 -8.312 1.00 62.28 176 PHE A N 1
ATOM 1442 C CA . PHE A 1 176 ? 10.377 17.646 -8.992 1.00 62.28 176 PHE A CA 1
ATOM 1443 C C . PHE A 1 176 ? 10.550 16.524 -10.029 1.00 62.28 176 PHE A C 1
ATOM 1445 O O . PHE A 1 176 ? 9.587 15.834 -10.336 1.00 62.28 176 PHE A O 1
ATOM 1452 N N . TRP A 1 177 ? 11.752 16.299 -10.562 1.00 73.44 177 TRP A N 1
ATOM 1453 C CA . TRP A 1 177 ? 11.922 15.457 -11.755 1.00 73.44 177 TRP A CA 1
ATOM 1454 C C . TRP A 1 177 ? 12.566 14.095 -11.494 1.00 73.44 177 TRP A C 1
ATOM 1456 O O . TRP A 1 177 ? 12.351 13.175 -12.277 1.00 73.44 177 TRP A O 1
ATOM 1466 N N . ASP A 1 178 ? 13.331 13.947 -10.409 1.00 85.25 178 ASP A N 1
ATOM 1467 C CA . ASP A 1 178 ? 14.034 12.701 -10.102 1.00 85.25 178 ASP A CA 1
ATOM 1468 C C . ASP A 1 178 ? 13.492 12.082 -8.813 1.00 85.25 178 ASP A C 1
ATOM 1470 O O . ASP A 1 178 ? 13.715 12.590 -7.716 1.00 85.25 178 ASP A O 1
ATOM 1474 N N . LEU A 1 179 ? 12.763 10.973 -8.958 1.00 89.25 179 LEU A N 1
ATOM 1475 C CA . LEU A 1 179 ? 12.243 10.204 -7.826 1.00 89.25 179 LEU A CA 1
ATOM 1476 C C . LEU A 1 179 ? 13.317 9.355 -7.135 1.00 89.25 179 LEU A C 1
ATOM 1478 O O . LEU A 1 179 ? 13.032 8.735 -6.101 1.00 89.25 179 LEU A O 1
ATOM 1482 N N . ARG A 1 180 ? 14.530 9.284 -7.699 1.00 93.38 180 ARG A N 1
ATOM 1483 C CA . ARG A 1 180 ? 15.638 8.553 -7.097 1.00 93.38 180 ARG A CA 1
ATOM 1484 C C . ARG A 1 180 ? 16.220 9.345 -5.943 1.00 93.38 180 ARG A C 1
ATOM 1486 O O . ARG A 1 180 ? 16.892 10.356 -6.108 1.00 93.38 180 ARG A O 1
ATOM 1493 N N . LEU A 1 181 ? 15.998 8.803 -4.756 1.00 94.12 181 LEU A N 1
ATOM 1494 C CA . LEU A 1 181 ? 16.673 9.244 -3.547 1.00 94.12 181 LEU A CA 1
ATOM 1495 C C . LEU A 1 181 ? 18.126 8.774 -3.557 1.00 94.12 181 LEU A C 1
ATOM 1497 O O . LEU A 1 181 ? 18.405 7.630 -3.914 1.00 94.12 181 LEU A O 1
ATOM 1501 N N . ASN A 1 182 ? 19.047 9.612 -3.101 1.00 95.06 182 ASN A N 1
ATOM 1502 C CA . ASN A 1 182 ? 20.365 9.143 -2.689 1.00 95.06 182 ASN A CA 1
ATOM 1503 C C . ASN A 1 182 ? 20.296 8.465 -1.304 1.00 95.06 182 ASN A C 1
ATOM 1505 O O . ASN A 1 182 ? 19.275 8.508 -0.616 1.00 95.06 182 ASN A O 1
ATOM 1509 N N . ASN A 1 183 ? 21.400 7.844 -0.870 1.00 96.56 183 ASN A N 1
ATOM 1510 C CA . ASN A 1 183 ? 21.465 7.159 0.42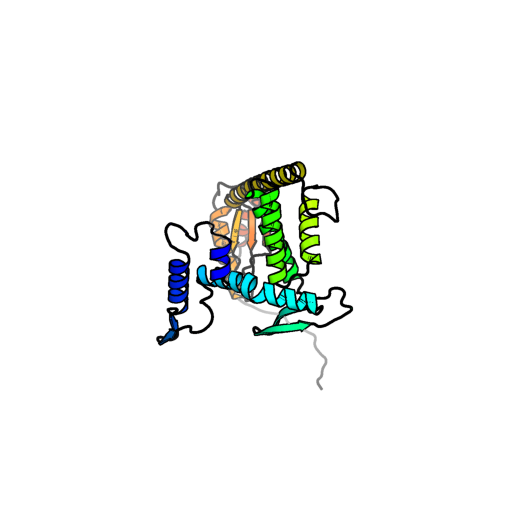7 1.00 96.56 183 ASN A CA 1
ATOM 1511 C C . ASN A 1 183 ? 21.041 8.057 1.604 1.00 96.56 183 ASN A C 1
ATOM 1513 O O . ASN A 1 183 ? 20.249 7.633 2.441 1.00 96.56 183 ASN A O 1
ATOM 1517 N N . ASN A 1 184 ? 21.531 9.298 1.666 1.00 96.19 184 ASN A N 1
ATOM 1518 C CA . ASN A 1 184 ? 21.241 10.204 2.781 1.00 96.19 184 ASN A CA 1
ATOM 1519 C C . ASN A 1 184 ? 19.763 10.614 2.808 1.00 96.19 184 ASN A C 1
ATOM 1521 O O . ASN A 1 184 ? 19.144 10.592 3.870 1.00 96.19 184 ASN A O 1
ATOM 1525 N N . GLU A 1 185 ? 19.191 10.940 1.646 1.00 95.56 185 GLU A N 1
ATOM 1526 C CA . GLU A 1 185 ? 17.765 11.251 1.493 1.00 95.56 185 GLU A CA 1
ATOM 1527 C C . GLU A 1 185 ? 16.899 10.058 1.914 1.00 95.56 185 GLU A C 1
ATOM 1529 O O . GLU A 1 185 ? 15.971 10.214 2.706 1.00 95.56 185 GLU A O 1
ATOM 1534 N N . TYR A 1 186 ? 17.241 8.847 1.466 1.00 96.62 186 TYR A N 1
ATOM 1535 C CA . TYR A 1 186 ? 16.505 7.641 1.836 1.00 96.62 186 TYR A CA 1
ATOM 1536 C C . TYR A 1 186 ? 16.549 7.361 3.344 1.00 96.62 186 TYR A C 1
ATOM 1538 O O . TYR A 1 186 ? 15.509 7.111 3.955 1.00 96.62 186 TYR A O 1
ATOM 1546 N N . TYR A 1 187 ? 17.722 7.436 3.978 1.00 96.81 187 TYR A N 1
ATOM 1547 C CA . TYR A 1 187 ? 17.823 7.215 5.423 1.00 96.81 187 TYR A CA 1
ATOM 1548 C C . TYR A 1 187 ? 17.138 8.319 6.234 1.00 96.81 187 TYR A C 1
ATOM 1550 O O . TYR A 1 187 ? 16.568 8.024 7.288 1.00 96.81 187 TYR A O 1
ATOM 1558 N N . HIS A 1 188 ? 17.131 9.562 5.740 1.00 95.75 188 HIS A N 1
ATOM 1559 C CA . HIS A 1 188 ? 16.338 10.638 6.329 1.00 95.75 188 HIS A CA 1
ATOM 1560 C C . HIS A 1 188 ? 14.839 10.318 6.267 1.00 95.75 188 HIS A C 1
ATOM 1562 O O . HIS A 1 188 ? 14.188 10.283 7.312 1.00 95.75 188 HIS A O 1
ATOM 1568 N N . LEU A 1 189 ? 14.324 9.983 5.076 1.00 96.44 189 LEU A N 1
ATOM 1569 C CA . LEU A 1 189 ? 12.929 9.583 4.859 1.00 96.44 189 LEU A CA 1
ATOM 1570 C C . LEU A 1 189 ? 12.540 8.425 5.782 1.00 96.44 189 LEU A C 1
ATOM 1572 O O . LEU A 1 189 ? 11.514 8.467 6.462 1.00 96.44 189 LEU A O 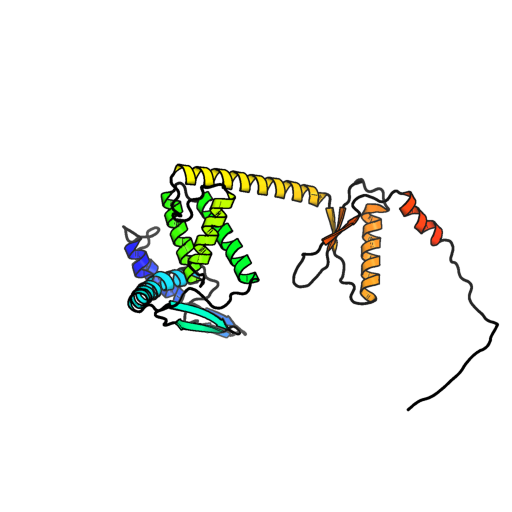1
ATOM 1576 N N . ARG A 1 190 ? 13.393 7.399 5.845 1.00 96.62 190 ARG A N 1
ATOM 1577 C CA . ARG A 1 190 ? 13.177 6.210 6.668 1.00 96.62 190 ARG A CA 1
ATOM 1578 C C . ARG A 1 190 ? 13.099 6.532 8.150 1.00 96.62 190 ARG A C 1
ATOM 1580 O O . ARG A 1 190 ? 12.211 6.013 8.823 1.00 96.62 190 ARG A O 1
ATOM 1587 N N . ARG A 1 191 ? 13.986 7.389 8.658 1.00 97.31 191 ARG A N 1
ATOM 1588 C CA . ARG A 1 191 ? 13.942 7.835 10.054 1.00 97.31 191 ARG A CA 1
ATOM 1589 C C . ARG A 1 191 ? 12.639 8.579 10.352 1.00 97.31 191 ARG A C 1
ATOM 1591 O O . ARG A 1 191 ? 11.955 8.207 11.299 1.00 97.31 191 ARG A O 1
ATOM 1598 N N . CYS A 1 192 ? 12.264 9.550 9.517 1.00 96.50 192 CYS A N 1
ATOM 1599 C CA . CYS A 1 192 ? 11.033 10.323 9.701 1.00 96.50 192 CYS A CA 1
ATOM 1600 C C . CYS A 1 192 ? 9.779 9.436 9.698 1.00 96.50 192 CYS A C 1
ATOM 1602 O O . CYS A 1 192 ? 8.900 9.612 10.535 1.00 96.50 192 CYS A O 1
ATOM 1604 N N . ILE A 1 193 ? 9.713 8.442 8.807 1.00 94.50 193 ILE A N 1
ATOM 1605 C CA . ILE A 1 193 ? 8.592 7.494 8.757 1.00 94.50 193 ILE A CA 1
ATOM 1606 C C . ILE A 1 193 ? 8.540 6.595 9.997 1.00 94.50 193 ILE A C 1
ATOM 1608 O O . ILE A 1 193 ? 7.453 6.308 10.496 1.00 94.50 193 ILE A O 1
ATOM 1612 N N . ILE A 1 194 ? 9.685 6.127 10.501 1.00 89.56 194 ILE A N 1
ATOM 1613 C CA . ILE A 1 194 ? 9.722 5.321 11.731 1.00 89.56 194 ILE A CA 1
ATOM 1614 C C . ILE A 1 194 ? 9.213 6.149 12.918 1.00 89.56 194 ILE A C 1
ATOM 1616 O O . ILE A 1 194 ? 8.350 5.675 13.657 1.00 89.56 194 ILE A O 1
ATOM 1620 N N . GLU A 1 195 ? 9.682 7.390 13.052 1.00 94.44 195 GLU A N 1
ATOM 1621 C CA . GLU A 1 195 ? 9.250 8.315 14.105 1.00 94.44 195 GLU A CA 1
ATOM 1622 C C . GLU A 1 195 ? 7.749 8.632 14.014 1.00 94.44 195 GLU A C 1
ATOM 1624 O O . GLU A 1 195 ? 7.053 8.571 15.029 1.00 94.44 195 GLU A O 1
ATOM 1629 N N . ASP A 1 196 ? 7.224 8.907 12.814 1.00 91.44 196 ASP A N 1
ATOM 1630 C CA . ASP A 1 196 ? 5.788 9.133 12.589 1.00 91.44 196 ASP A CA 1
ATOM 1631 C C . ASP A 1 196 ? 4.964 7.907 13.012 1.00 91.44 196 ASP A C 1
ATOM 1633 O O . ASP A 1 196 ? 4.018 8.026 13.790 1.00 91.44 196 ASP A O 1
ATOM 1637 N N . VAL A 1 197 ? 5.364 6.697 12.604 1.00 84.88 197 VAL A N 1
ATOM 1638 C CA . VAL A 1 197 ? 4.666 5.460 12.996 1.00 84.88 197 VAL A CA 1
ATOM 1639 C C . VAL A 1 197 ? 4.663 5.267 14.515 1.00 84.88 197 VAL A C 1
ATOM 1641 O O . VAL A 1 197 ? 3.629 4.907 15.083 1.00 84.88 197 VAL A O 1
ATOM 1644 N N . GLU A 1 198 ? 5.777 5.529 15.196 1.00 89.25 198 GLU A N 1
ATOM 1645 C CA . GLU A 1 198 ? 5.840 5.466 16.659 1.00 89.25 198 GLU A CA 1
ATOM 1646 C C . GLU A 1 198 ? 4.927 6.502 17.328 1.00 89.25 198 GLU A C 1
ATOM 1648 O O . GLU A 1 198 ? 4.246 6.186 18.310 1.00 89.25 198 GLU A O 1
ATOM 1653 N N . GLN A 1 199 ? 4.868 7.726 16.794 1.00 91.19 199 GLN A N 1
ATOM 1654 C CA . GLN A 1 199 ? 3.955 8.764 17.275 1.00 91.19 199 GLN A CA 1
ATOM 1655 C C . GLN A 1 199 ? 2.491 8.353 17.084 1.00 91.19 199 GLN A C 1
ATOM 1657 O O . GLN A 1 199 ? 1.700 8.474 18.022 1.00 91.19 199 GLN A O 1
ATOM 1662 N N . GLN A 1 200 ? 2.128 7.793 15.927 1.00 82.31 200 GLN A N 1
ATOM 1663 C CA . GLN A 1 200 ? 0.773 7.292 15.671 1.00 82.31 200 GLN A CA 1
ATOM 1664 C C . GLN A 1 200 ? 0.389 6.158 16.630 1.00 82.31 200 GLN A C 1
ATOM 1666 O O . GLN A 1 200 ? -0.737 6.132 17.131 1.00 82.31 200 GLN A O 1
ATOM 1671 N N . ILE A 1 201 ? 1.314 5.241 16.939 1.00 81.69 201 ILE A N 1
ATOM 1672 C CA . ILE A 1 201 ? 1.083 4.169 17.921 1.00 81.69 201 ILE A CA 1
ATOM 1673 C C . ILE A 1 201 ? 0.835 4.759 19.313 1.00 81.69 201 ILE A C 1
ATOM 1675 O O . ILE A 1 201 ? -0.150 4.391 19.957 1.00 81.69 201 ILE A O 1
ATOM 1679 N N . LYS A 1 202 ? 1.666 5.710 19.760 1.00 92.06 202 LYS A N 1
ATOM 1680 C CA . LYS A 1 202 ? 1.491 6.392 21.055 1.00 92.06 202 LYS A CA 1
ATOM 1681 C C . LYS A 1 202 ? 0.151 7.125 21.130 1.00 92.06 202 LYS A C 1
ATOM 1683 O O . LYS A 1 202 ? -0.577 6.972 22.107 1.00 92.06 202 LYS A O 1
ATOM 1688 N N . LEU A 1 203 ? -0.220 7.865 20.083 1.00 87.62 203 LEU A N 1
ATOM 1689 C CA . LEU A 1 203 ? -1.514 8.551 20.002 1.00 87.62 203 LEU A CA 1
ATOM 1690 C C . LEU A 1 203 ? -2.686 7.566 20.014 1.00 87.62 203 LEU A C 1
ATOM 1692 O O . LEU A 1 203 ? -3.707 7.831 20.649 1.00 87.62 203 LEU A O 1
ATOM 1696 N N . LYS A 1 204 ? -2.560 6.422 19.335 1.00 82.25 204 LYS A N 1
ATOM 1697 C CA . LYS A 1 204 ? -3.580 5.370 19.350 1.00 82.25 204 LYS A CA 1
ATOM 1698 C C . LYS A 1 204 ? -3.752 4.786 20.753 1.00 82.25 204 LYS A C 1
ATOM 1700 O O . LYS A 1 204 ? -4.886 4.694 21.210 1.00 82.25 204 LYS A O 1
ATOM 1705 N N . GLN A 1 205 ? -2.658 4.488 21.450 1.00 88.25 205 GLN A N 1
ATOM 1706 C CA . GLN A 1 205 ? -2.687 4.006 22.834 1.00 88.25 205 GLN A CA 1
ATOM 1707 C C . GLN A 1 205 ? -3.310 5.039 23.783 1.00 88.25 205 GLN A C 1
ATOM 1709 O O . GLN A 1 205 ? -4.182 4.692 24.571 1.00 88.25 205 GLN A O 1
ATOM 1714 N N . GLN A 1 206 ? -2.950 6.321 23.657 1.00 88.25 206 GLN A N 1
ATOM 1715 C CA . GLN A 1 206 ? -3.570 7.402 24.435 1.00 88.25 206 GLN A CA 1
ATOM 1716 C C . GLN A 1 206 ? -5.074 7.522 24.156 1.00 88.25 206 GLN A C 1
ATOM 1718 O O . GLN A 1 206 ? -5.866 7.728 25.072 1.00 88.25 206 GLN A O 1
ATOM 1723 N N . ARG A 1 207 ? -5.494 7.366 22.893 1.00 80.44 207 ARG A N 1
ATOM 1724 C CA . ARG A 1 207 ? -6.917 7.346 22.521 1.00 80.44 207 ARG A CA 1
ATOM 1725 C C . ARG A 1 207 ? -7.636 6.121 23.075 1.00 80.44 207 ARG A C 1
ATOM 1727 O O . ARG A 1 207 ? -8.799 6.243 23.435 1.00 80.44 207 ARG A O 1
ATOM 1734 N N . GLU A 1 208 ? -6.992 4.961 23.122 1.00 81.50 208 GLU A N 1
ATOM 1735 C CA . GLU A 1 208 ? -7.557 3.738 23.705 1.00 81.50 208 GLU A CA 1
ATOM 1736 C C . GLU A 1 208 ? -7.708 3.864 25.224 1.00 81.50 208 GLU A C 1
ATOM 1738 O O . GLU A 1 208 ? -8.796 3.621 25.735 1.00 81.50 208 GLU A O 1
ATOM 1743 N N . GLN A 1 209 ? -6.702 4.397 25.918 1.00 80.00 209 GLN A N 1
ATOM 1744 C CA . GLN A 1 209 ? -6.799 4.746 27.341 1.00 80.00 209 GLN A CA 1
ATOM 1745 C C . GLN A 1 209 ? -7.897 5.793 27.599 1.00 80.00 209 GLN A C 1
ATOM 1747 O O . GLN A 1 209 ? -8.677 5.677 28.537 1.00 80.00 209 GLN A O 1
ATOM 1752 N N . ALA A 1 210 ? -8.046 6.793 26.723 1.00 75.50 210 ALA A N 1
ATOM 1753 C CA . ALA A 1 210 ? -9.148 7.753 26.820 1.00 75.50 210 ALA A CA 1
ATOM 1754 C C . ALA A 1 210 ? -10.524 7.115 26.533 1.00 75.50 210 ALA A C 1
ATOM 1756 O O . ALA A 1 210 ? -11.541 7.550 27.084 1.00 75.50 210 ALA A O 1
ATOM 1757 N N . LYS A 1 211 ? -10.582 6.079 25.683 1.00 72.81 211 LYS A N 1
ATOM 1758 C CA . LYS A 1 211 ? -11.809 5.313 25.418 1.00 72.81 211 LYS A CA 1
ATOM 1759 C C . LYS A 1 211 ? -12.232 4.469 26.615 1.00 72.81 211 LYS A C 1
ATOM 1761 O O . LYS A 1 211 ? -13.433 4.339 26.806 1.00 72.81 211 LYS A O 1
ATOM 1766 N N . GLU A 1 212 ? -11.311 3.973 27.442 1.00 70.19 212 GLU A N 1
ATOM 1767 C CA . GLU A 1 212 ? -11.672 3.295 28.703 1.00 70.19 212 GLU A CA 1
ATOM 1768 C C . GLU A 1 212 ? -12.501 4.202 29.633 1.00 70.19 212 GLU A C 1
ATOM 1770 O O . GLU A 1 212 ? -13.314 3.719 30.418 1.00 70.19 212 GLU A O 1
ATOM 1775 N N . HIS A 1 213 ? -12.383 5.524 29.477 1.00 66.06 213 HIS A N 1
ATOM 1776 C CA . HIS A 1 213 ? -13.181 6.522 30.196 1.00 66.06 213 HIS A CA 1
ATOM 1777 C C . HIS A 1 213 ? -14.347 7.115 29.378 1.00 66.06 213 HIS A C 1
ATOM 1779 O O . HIS A 1 213 ? -15.070 7.988 29.864 1.00 66.06 213 HIS A O 1
ATOM 1785 N N . THR A 1 214 ? -14.560 6.655 28.142 1.00 64.00 214 THR A N 1
ATOM 1786 C CA . THR A 1 214 ? -15.634 7.126 27.256 1.00 64.00 214 THR A CA 1
ATOM 1787 C C . THR A 1 214 ? -16.694 6.039 27.105 1.00 64.00 214 THR A C 1
ATOM 1789 O O . THR A 1 214 ? -16.460 5.008 26.478 1.00 64.00 214 THR A O 1
ATOM 1792 N N . LEU A 1 215 ? -17.893 6.279 27.638 1.00 65.81 215 LEU A N 1
ATOM 1793 C CA . LEU A 1 215 ? -19.026 5.380 27.433 1.00 65.81 215 LEU A CA 1
ATOM 1794 C C . LEU A 1 215 ? -19.711 5.738 26.112 1.00 65.81 215 LEU A C 1
ATOM 1796 O O . LEU A 1 215 ? -20.239 6.838 25.936 1.00 65.81 215 LEU A O 1
ATOM 1800 N N . PHE A 1 216 ? -19.703 4.797 25.174 1.00 65.12 216 PHE A N 1
ATOM 1801 C CA . PHE A 1 216 ? -20.434 4.926 23.920 1.00 65.12 216 PHE A CA 1
ATOM 1802 C C . PHE A 1 216 ? -21.873 4.463 24.116 1.00 65.12 216 PHE A C 1
ATOM 1804 O O . PHE A 1 216 ? -22.106 3.350 24.591 1.00 65.12 216 PHE A O 1
ATOM 1811 N N . MET A 1 217 ? -22.833 5.309 23.740 1.00 65.75 217 MET A N 1
ATOM 1812 C CA . MET A 1 217 ? -24.247 4.957 23.784 1.00 65.75 217 MET A CA 1
ATOM 1813 C C . MET A 1 217 ? -24.726 4.667 22.357 1.00 65.75 217 MET A C 1
ATOM 1815 O O . MET A 1 217 ? -24.803 5.602 21.553 1.00 65.75 217 MET A O 1
ATOM 1819 N N . PRO A 1 218 ? -25.028 3.402 22.012 1.00 61.72 218 PRO A N 1
ATOM 1820 C CA . PRO A 1 218 ? -25.703 3.111 20.758 1.00 61.72 218 PRO A CA 1
ATOM 1821 C C . PRO A 1 218 ? -27.108 3.713 20.828 1.00 61.72 218 PRO A C 1
ATOM 1823 O O . PRO A 1 218 ? -27.870 3.381 21.736 1.00 61.72 218 PRO A O 1
ATOM 1826 N N . CYS A 1 219 ? -27.441 4.621 19.908 1.00 61.62 219 CYS A N 1
ATOM 1827 C CA . CYS A 1 219 ? -28.807 5.119 19.804 1.00 61.62 219 CYS A CA 1
ATOM 1828 C C . CYS A 1 219 ? -29.562 4.302 18.757 1.00 61.62 219 CYS A C 1
ATOM 1830 O O . CYS A 1 219 ? -29.108 4.250 17.606 1.00 61.62 219 CYS A O 1
ATOM 1832 N N . PRO A 1 220 ? -30.711 3.700 19.107 1.00 61.50 220 PRO A N 1
ATOM 1833 C CA . PRO A 1 220 ? -31.630 3.233 18.088 1.00 61.50 220 PRO A CA 1
ATOM 1834 C C . PRO A 1 220 ? -32.052 4.430 17.228 1.00 61.50 220 PRO A C 1
ATOM 1836 O O . PRO A 1 220 ? -32.251 5.543 17.720 1.00 61.50 220 PRO A O 1
ATOM 1839 N N . ARG A 1 221 ? -32.100 4.213 15.916 1.00 61.69 221 ARG A N 1
ATOM 1840 C CA . ARG A 1 221 ? -32.433 5.242 14.932 1.00 61.69 221 ARG A CA 1
ATOM 1841 C C . ARG A 1 221 ? -33.840 5.766 15.239 1.00 61.69 221 ARG A C 1
ATOM 1843 O O . ARG A 1 221 ? -34.778 4.973 15.282 1.00 61.69 221 ARG A O 1
ATOM 1850 N N . LEU A 1 222 ? -33.969 7.074 15.476 1.00 59.03 222 LEU A N 1
ATOM 1851 C CA . LEU A 1 222 ? -35.252 7.700 15.794 1.00 59.03 222 LEU A CA 1
ATOM 1852 C C . LEU A 1 222 ? -36.089 7.862 14.517 1.00 59.03 222 LEU A C 1
ATOM 1854 O O . LEU A 1 222 ? -36.118 8.945 13.942 1.00 59.03 222 LEU A O 1
ATOM 1858 N N . VAL A 1 223 ? -36.653 6.769 14.002 1.00 60.62 223 VAL A N 1
ATOM 1859 C CA . VAL A 1 223 ? -37.441 6.795 12.756 1.00 60.62 223 VAL A CA 1
ATOM 1860 C C . VAL A 1 223 ? -38.944 6.844 13.050 1.00 60.62 223 VAL A C 1
ATOM 1862 O O . VAL A 1 223 ? -39.654 7.536 12.333 1.00 60.62 223 VAL A O 1
ATOM 1865 N N . ASP A 1 224 ? -39.399 6.240 14.157 1.00 63.72 224 ASP A N 1
ATOM 1866 C CA . ASP A 1 224 ? -40.826 6.070 14.492 1.00 63.72 224 ASP A CA 1
ATOM 1867 C C . ASP A 1 224 ? -41.113 6.284 15.996 1.00 63.72 224 ASP A C 1
ATOM 1869 O O . ASP A 1 224 ? -40.193 6.248 16.809 1.00 63.72 224 ASP A O 1
ATOM 1873 N N . GLU A 1 225 ? -42.366 6.466 16.431 1.00 60.88 225 GLU A N 1
ATOM 1874 C CA . GLU A 1 225 ? -42.699 6.672 17.862 1.00 60.88 225 GLU A CA 1
ATOM 1875 C C . GLU A 1 225 ? -42.141 5.570 18.789 1.00 60.88 225 GLU A C 1
ATOM 1877 O O . GLU A 1 225 ? -41.640 5.881 19.873 1.00 60.88 225 GLU A O 1
ATOM 1882 N N . GLU A 1 226 ? -42.097 4.314 18.327 1.00 61.41 226 GLU A N 1
ATOM 1883 C CA . GLU A 1 226 ? -41.501 3.174 19.050 1.00 61.41 226 GLU A CA 1
ATOM 1884 C C . GLU A 1 226 ? -40.013 3.382 19.385 1.00 61.41 226 GLU A C 1
ATOM 1886 O O . GLU A 1 226 ? -39.515 2.942 20.426 1.00 61.41 226 GLU A O 1
ATOM 1891 N N . SER A 1 227 ? -39.290 4.125 18.544 1.00 64.31 227 SER A N 1
ATOM 1892 C CA . SER A 1 227 ? -37.880 4.453 18.771 1.00 64.31 227 SER A CA 1
ATOM 1893 C C . SER A 1 227 ? -37.678 5.432 19.934 1.00 64.31 227 SER A C 1
ATOM 1895 O O . SER A 1 227 ? -36.617 5.436 20.567 1.00 64.31 227 SER A O 1
ATOM 1897 N N . THR A 1 228 ? -38.708 6.213 20.277 1.00 71.06 228 THR A N 1
ATOM 1898 C CA . THR A 1 228 ? -38.669 7.173 21.388 1.00 71.06 228 THR A CA 1
ATOM 1899 C C . THR A 1 228 ? -38.684 6.453 22.733 1.00 71.06 228 THR A C 1
ATOM 1901 O O . THR A 1 228 ? -37.965 6.843 23.655 1.00 71.06 228 THR A O 1
ATOM 1904 N N . ASP A 1 229 ? -39.460 5.376 22.857 1.00 74.50 229 ASP A N 1
ATOM 1905 C CA . ASP A 1 229 ? -39.508 4.587 24.088 1.00 74.50 229 ASP A CA 1
ATOM 1906 C C . ASP A 1 229 ? -38.273 3.700 24.245 1.00 74.50 229 ASP A C 1
ATOM 1908 O O . ASP A 1 229 ? -37.721 3.622 25.346 1.00 74.50 229 ASP A O 1
ATOM 1912 N N . ALA A 1 230 ? -37.754 3.137 23.149 1.00 71.81 230 ALA A N 1
ATOM 1913 C CA . ALA A 1 230 ? -36.456 2.463 23.156 1.00 71.81 230 ALA A CA 1
ATOM 1914 C C . ALA A 1 230 ? -35.331 3.412 23.613 1.00 71.81 230 ALA A C 1
ATOM 1916 O O . ALA A 1 230 ? -34.508 3.049 24.457 1.00 71.81 230 ALA A O 1
ATOM 1917 N N . PHE A 1 231 ? -35.333 4.661 23.132 1.00 75.62 231 PHE A N 1
ATOM 1918 C CA . PHE A 1 231 ? -34.397 5.684 23.596 1.00 75.62 231 PHE A CA 1
ATOM 1919 C C . PHE A 1 231 ? -34.550 5.976 25.093 1.00 75.62 231 PHE A C 1
ATOM 1921 O O . PHE A 1 231 ? -33.546 5.972 25.808 1.00 75.62 231 PHE A O 1
ATOM 1928 N N . LYS A 1 232 ? -35.777 6.198 25.590 1.00 78.19 232 LYS A N 1
ATOM 1929 C CA . LYS A 1 232 ? -36.018 6.446 27.023 1.00 78.19 232 LYS A CA 1
ATOM 1930 C C . LYS A 1 232 ? -35.512 5.295 27.884 1.00 78.19 232 LYS A C 1
ATOM 1932 O O . LYS A 1 232 ? -34.808 5.550 28.854 1.00 78.19 232 LYS A O 1
ATOM 1937 N N . GLN A 1 233 ? -35.804 4.049 27.514 1.00 79.06 233 GLN A N 1
ATOM 1938 C CA . GLN A 1 233 ? -35.358 2.873 28.267 1.00 79.06 233 GLN A CA 1
ATOM 1939 C C . GLN A 1 233 ? -33.829 2.760 28.294 1.00 79.06 233 GLN A C 1
ATOM 1941 O O . GLN A 1 233 ? -33.241 2.555 29.359 1.00 79.06 233 GLN A O 1
ATOM 1946 N N . CYS A 1 234 ? -33.164 2.949 27.148 1.00 73.75 234 CYS A N 1
ATOM 1947 C CA . CYS A 1 234 ? -31.702 2.960 27.078 1.00 73.75 234 CYS A CA 1
ATOM 1948 C C . CYS A 1 234 ? -31.098 4.098 27.914 1.00 73.75 234 CYS A C 1
ATOM 1950 O O . CYS A 1 234 ? -30.126 3.879 28.644 1.00 73.75 234 CYS A O 1
ATOM 1952 N N . PHE A 1 235 ? -31.686 5.294 27.840 1.00 79.50 235 PHE A N 1
ATOM 1953 C CA . PHE A 1 235 ? -31.252 6.457 28.606 1.00 79.50 235 PHE A CA 1
ATOM 1954 C C . PHE A 1 235 ? -31.436 6.248 30.113 1.00 79.50 235 PHE A C 1
ATOM 1956 O O . PHE A 1 235 ? -30.498 6.478 30.870 1.00 79.50 235 PHE A O 1
ATOM 1963 N N . GLU A 1 236 ? -32.599 5.773 30.562 1.00 79.81 236 GLU A N 1
ATOM 1964 C CA . GLU A 1 236 ? -32.894 5.523 31.977 1.00 79.81 236 GLU A CA 1
ATOM 1965 C C . GLU A 1 236 ? -32.009 4.424 32.564 1.00 79.81 236 GLU A C 1
ATOM 1967 O O . GLU A 1 236 ? -31.451 4.601 33.651 1.00 79.81 236 GLU A O 1
ATOM 1972 N N . TYR A 1 237 ? -31.824 3.312 31.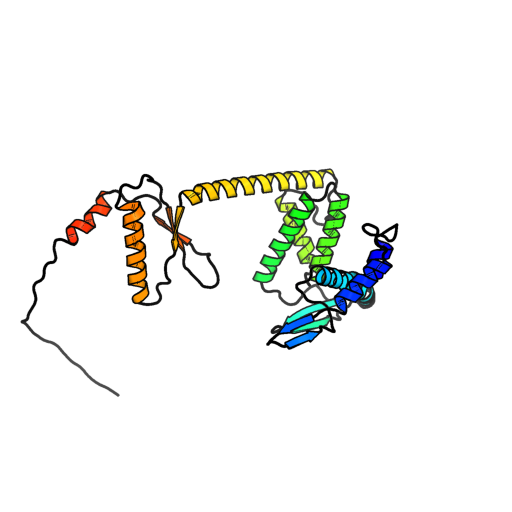845 1.00 80.69 237 TYR A N 1
ATOM 1973 C CA . TYR A 1 237 ? -30.902 2.251 32.254 1.00 80.69 237 TYR A CA 1
ATOM 1974 C C . TYR A 1 237 ? -29.499 2.814 32.494 1.00 80.69 237 TYR A C 1
ATOM 1976 O O . TYR A 1 237 ? -28.894 2.591 33.547 1.00 80.69 237 TYR A O 1
ATOM 1984 N N . TRP A 1 238 ? -28.993 3.580 31.528 1.00 75.06 238 TRP A N 1
ATOM 1985 C CA . TRP A 1 238 ? -27.664 4.166 31.605 1.00 75.06 238 TRP A CA 1
ATOM 1986 C C . TRP A 1 238 ? -27.567 5.198 32.733 1.00 75.06 238 TRP A C 1
ATOM 1988 O O . TRP A 1 238 ? -26.628 5.160 33.532 1.00 75.06 238 TRP A O 1
ATOM 1998 N N . TRP A 1 239 ? -28.563 6.075 32.841 1.00 76.25 239 TRP A N 1
ATOM 1999 C CA . TRP A 1 239 ? -28.632 7.102 33.872 1.00 76.25 239 TRP A CA 1
ATOM 2000 C C . TRP A 1 239 ? -28.572 6.476 35.257 1.00 76.25 239 TRP A C 1
ATOM 2002 O O . TRP A 1 239 ? -27.785 6.895 36.104 1.00 76.25 239 TRP A O 1
ATOM 2012 N N . ASN A 1 240 ? -29.337 5.412 35.475 1.00 79.62 240 ASN A N 1
ATOM 2013 C CA . ASN A 1 240 ? -29.359 4.721 36.753 1.00 79.62 240 ASN A CA 1
ATOM 2014 C C . ASN A 1 240 ? -28.043 3.992 37.041 1.00 79.62 240 ASN A C 1
ATOM 2016 O O . ASN A 1 240 ? -27.532 4.063 38.159 1.00 79.62 240 ASN A O 1
ATOM 2020 N N . LYS A 1 241 ? -27.456 3.349 36.028 1.00 76.88 241 LYS A N 1
ATOM 2021 C CA . LYS A 1 241 ? -26.211 2.587 36.163 1.00 76.88 241 LYS A CA 1
ATOM 2022 C C . LYS A 1 241 ? -24.987 3.463 36.435 1.00 76.88 241 LYS A C 1
ATOM 2024 O O . LYS A 1 241 ? -24.131 3.059 37.215 1.00 76.88 241 LYS A O 1
ATOM 2029 N N . TYR A 1 242 ? -24.897 4.632 35.801 1.00 72.06 242 TYR A N 1
ATOM 2030 C CA . TYR A 1 242 ? -23.668 5.435 35.790 1.00 72.06 242 TYR A CA 1
ATOM 2031 C C . TYR A 1 242 ? -23.793 6.812 36.461 1.00 72.06 242 TYR A C 1
ATOM 2033 O O . TYR A 1 242 ? -22.769 7.447 36.697 1.00 72.06 242 TYR A O 1
ATOM 2041 N N . TYR A 1 243 ? -25.004 7.309 36.746 1.00 71.56 243 TYR A N 1
ATOM 2042 C CA . TYR A 1 243 ? -25.210 8.682 37.241 1.00 71.56 243 TYR A CA 1
ATOM 2043 C C . TYR A 1 243 ? -26.074 8.789 38.497 1.00 71.56 243 TYR A C 1
ATOM 2045 O O . TYR A 1 243 ? -25.758 9.612 39.362 1.00 71.56 243 TYR A O 1
ATOM 2053 N N . ALA A 1 244 ? -27.167 8.027 38.589 1.00 72.75 244 ALA A N 1
ATOM 2054 C CA . ALA A 1 244 ? -28.111 8.112 39.704 1.00 72.75 244 ALA A CA 1
ATOM 2055 C C . ALA A 1 244 ? -27.549 7.480 40.981 1.00 72.75 244 ALA A C 1
ATOM 2057 O O . ALA A 1 244 ? -27.784 7.994 42.072 1.00 72.75 244 ALA A O 1
ATOM 2058 N N . ASN A 1 245 ? -26.774 6.408 40.826 1.00 67.19 245 ASN A N 1
ATOM 2059 C CA . ASN A 1 245 ? -25.969 5.829 41.892 1.00 67.19 245 ASN A CA 1
ATOM 2060 C C . ASN A 1 245 ? -24.589 6.500 41.870 1.00 67.19 245 ASN A C 1
ATOM 2062 O O . ASN A 1 245 ? -24.144 6.931 40.805 1.00 67.19 245 ASN A O 1
ATOM 2066 N N . GLU A 1 246 ? -23.934 6.656 43.022 1.00 63.44 246 GLU A N 1
ATOM 2067 C CA . GLU A 1 246 ? -22.623 7.308 43.163 1.00 63.44 246 GLU A CA 1
ATOM 2068 C C . GLU A 1 246 ? -21.547 6.610 42.316 1.00 63.44 246 GLU A C 1
ATOM 2070 O O . GLU A 1 246 ? -20.784 5.774 42.789 1.00 63.44 246 GLU A O 1
ATOM 2075 N N . SER A 1 247 ? -21.496 6.931 41.024 1.00 58.81 247 SER A N 1
ATOM 2076 C CA . SER A 1 247 ? -20.449 6.433 40.149 1.00 58.81 247 SER A CA 1
ATOM 2077 C C . SER A 1 247 ? -19.121 7.056 40.575 1.00 58.81 247 SER A C 1
ATOM 2079 O O . SER A 1 247 ? -19.057 8.280 40.751 1.00 58.81 247 SER A O 1
ATOM 2081 N N . PRO A 1 248 ? -18.051 6.255 40.703 1.00 60.69 248 PRO A N 1
ATOM 2082 C CA . PRO A 1 248 ? -16.735 6.740 41.105 1.00 60.69 248 PRO A CA 1
ATOM 2083 C C . PRO A 1 248 ? -16.063 7.625 40.040 1.00 60.69 248 PRO A C 1
ATOM 2085 O O . PRO A 1 248 ? -15.018 8.215 40.300 1.00 60.69 248 PRO A O 1
ATOM 2088 N N . THR A 1 249 ? -16.630 7.738 38.833 1.00 61.28 249 THR A N 1
ATOM 2089 C CA . THR A 1 249 ? -16.029 8.479 37.715 1.00 61.28 249 THR A CA 1
ATOM 2090 C C . THR A 1 249 ? -16.744 9.809 37.458 1.00 61.28 249 THR A C 1
ATOM 2092 O O . THR A 1 249 ? -17.872 9.862 36.975 1.00 61.28 249 THR A O 1
ATOM 2095 N N . ASN A 1 250 ? -16.056 10.922 37.743 1.00 61.88 250 ASN A N 1
ATOM 2096 C CA . ASN A 1 250 ? -16.551 12.288 37.488 1.00 61.88 250 ASN A CA 1
ATOM 2097 C C . ASN A 1 250 ? -16.417 12.736 36.018 1.00 61.88 250 ASN A C 1
ATOM 2099 O O . ASN A 1 250 ? -16.981 13.760 35.623 1.00 61.88 250 ASN A O 1
ATOM 2103 N N . SER A 1 251 ? -15.680 11.980 35.205 1.00 59.91 251 SER A N 1
ATOM 2104 C CA . SER A 1 251 ? -15.332 12.307 33.821 1.00 59.91 251 SER A CA 1
ATOM 2105 C C . SER A 1 251 ? -15.854 11.247 32.856 1.00 59.91 251 SER A C 1
ATOM 2107 O O . SER A 1 251 ? -15.079 10.550 32.209 1.00 59.91 251 SER A O 1
ATOM 2109 N N . ILE A 1 252 ? -17.175 11.104 32.779 1.00 63.06 252 ILE A N 1
ATOM 2110 C CA . ILE A 1 252 ? -17.811 10.281 31.749 1.00 63.06 252 ILE A CA 1
ATOM 2111 C C . ILE A 1 252 ? -18.102 11.185 30.549 1.00 63.06 252 ILE A C 1
ATOM 2113 O O . ILE A 1 252 ? -18.856 12.153 30.666 1.00 63.06 252 ILE A O 1
ATOM 2117 N N . GLN A 1 253 ? -17.497 10.871 29.402 1.00 61.91 253 GLN A N 1
ATOM 2118 C CA . GLN A 1 253 ? -17.868 11.466 28.119 1.00 61.91 253 GLN A CA 1
ATOM 2119 C C . GLN A 1 253 ? -18.906 10.581 27.435 1.00 61.91 253 GLN A C 1
ATOM 2121 O O . GLN A 1 253 ? -18.653 9.397 27.209 1.00 61.91 253 GLN A O 1
ATOM 2126 N N . ILE A 1 254 ? -20.057 11.162 27.088 1.00 62.84 254 ILE A N 1
ATOM 2127 C CA . ILE A 1 254 ? -21.087 10.479 26.299 1.00 62.84 254 ILE A CA 1
ATOM 2128 C C . ILE A 1 254 ? -20.945 10.907 24.849 1.00 62.84 254 ILE A C 1
ATOM 2130 O O . ILE A 1 254 ? -21.131 12.084 24.515 1.00 62.84 254 ILE A O 1
ATOM 2134 N N . LYS A 1 255 ? -20.671 9.935 23.984 1.00 63.75 255 LYS A N 1
ATOM 2135 C CA . LYS A 1 255 ? -20.756 10.115 22.537 1.00 63.75 255 LYS A CA 1
ATOM 2136 C C . LYS A 1 255 ? -22.014 9.451 22.014 1.00 63.75 255 LYS A C 1
ATOM 2138 O O . LYS A 1 255 ? -22.242 8.265 22.253 1.00 63.75 255 LYS A O 1
ATOM 2143 N N . TRP A 1 256 ? -22.804 10.241 21.302 1.00 66.06 256 TRP A N 1
ATOM 2144 C CA . TRP A 1 256 ? -23.933 9.758 20.531 1.00 66.06 256 TRP A CA 1
ATOM 2145 C C . TRP A 1 256 ? -23.406 9.163 19.233 1.00 66.06 256 TRP A C 1
ATOM 2147 O O . TRP A 1 256 ? -22.591 9.801 18.568 1.00 66.06 256 TRP A O 1
ATOM 2157 N N . ILE A 1 257 ? -23.823 7.946 18.898 1.00 60.69 257 ILE A N 1
ATOM 2158 C CA . ILE A 1 257 ? -23.458 7.290 17.643 1.00 60.69 257 ILE A CA 1
ATOM 2159 C C . ILE A 1 257 ? -24.752 6.907 16.934 1.00 60.69 257 ILE A C 1
ATOM 2161 O O . ILE A 1 257 ? -25.513 6.080 17.441 1.00 60.69 257 ILE A O 1
ATOM 2165 N N . GLU A 1 258 ? -24.980 7.489 15.758 1.00 59.78 258 GLU A N 1
ATOM 2166 C CA . GLU A 1 258 ? -26.052 7.047 14.871 1.00 59.78 258 GLU A CA 1
ATOM 2167 C C . GLU A 1 258 ? -25.713 5.671 14.297 1.00 59.78 258 GLU A C 1
ATOM 2169 O O . GLU A 1 258 ? -24.675 5.479 13.657 1.00 59.78 258 GLU A O 1
ATOM 2174 N N . GLN A 1 259 ? -26.598 4.698 14.505 1.00 55.72 259 GLN A N 1
ATOM 2175 C CA . GLN A 1 259 ? -26.509 3.420 13.812 1.00 55.72 259 GLN A CA 1
ATOM 2176 C C . GLN A 1 259 ? -27.095 3.579 12.406 1.00 55.72 259 GLN A C 1
ATOM 2178 O O . GLN A 1 259 ? -28.312 3.575 12.217 1.00 55.72 259 GLN A O 1
ATOM 2183 N N . THR A 1 260 ? -26.226 3.721 11.406 1.00 54.22 260 THR A N 1
ATOM 2184 C CA . THR A 1 260 ? -26.609 3.521 10.004 1.00 54.22 260 THR A CA 1
ATOM 2185 C C . THR A 1 260 ? -26.059 2.181 9.509 1.00 54.22 260 THR A C 1
ATOM 2187 O O . THR A 1 260 ? -24.980 1.774 9.940 1.00 54.22 260 THR A O 1
ATOM 2190 N N . PRO A 1 261 ? -26.771 1.476 8.610 1.00 50.09 261 PRO A N 1
ATOM 2191 C CA . PRO A 1 261 ? -26.341 0.168 8.111 1.00 50.09 261 PRO A CA 1
ATOM 2192 C C . PRO A 1 261 ? -25.041 0.206 7.289 1.00 50.09 261 PRO A C 1
ATOM 2194 O O . PRO A 1 261 ? -24.503 -0.854 6.985 1.00 50.09 261 PRO A O 1
ATOM 2197 N N . THR A 1 262 ? -24.522 1.388 6.932 1.00 42.62 262 THR A N 1
ATOM 2198 C CA . THR A 1 262 ? -23.365 1.514 6.034 1.00 42.62 262 THR A CA 1
ATOM 2199 C C . THR A 1 262 ? -22.199 2.361 6.548 1.00 42.62 262 THR A C 1
ATOM 2201 O O . THR A 1 262 ? -21.136 2.258 5.949 1.00 42.62 262 THR A O 1
ATOM 2204 N N . CYS A 1 263 ? -22.299 3.129 7.647 1.00 41.44 263 CYS A N 1
ATOM 2205 C CA . CYS A 1 263 ? -21.115 3.760 8.259 1.00 41.44 263 CYS A CA 1
ATOM 2206 C C . CYS A 1 263 ? -21.345 4.309 9.684 1.00 41.44 263 CYS A C 1
ATOM 2208 O O . CYS A 1 263 ? -22.348 4.960 9.973 1.00 41.44 263 CYS A O 1
ATOM 2210 N N . LEU A 1 264 ? -20.354 4.109 10.561 1.00 47.84 264 LEU A N 1
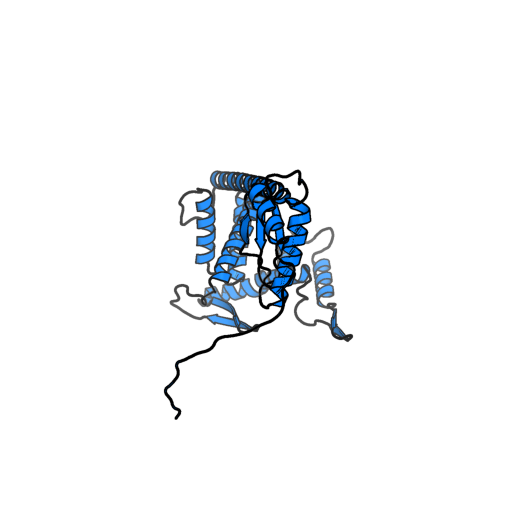ATOM 2211 C CA . LEU A 1 264 ? -20.212 4.743 11.879 1.00 47.84 264 LEU A CA 1
ATOM 2212 C C . LEU A 1 264 ? -19.350 6.010 11.737 1.00 47.84 264 LEU A C 1
ATOM 2214 O O . LEU A 1 264 ? -18.147 5.934 11.981 1.00 47.84 264 LEU A O 1
ATOM 2218 N N . THR A 1 265 ? -19.881 7.156 11.300 1.00 43.91 265 THR A N 1
ATOM 2219 C CA . THR A 1 265 ? -18.999 8.327 11.060 1.00 43.91 265 THR A CA 1
ATOM 2220 C C . THR A 1 265 ? -19.402 9.644 11.705 1.00 43.91 265 THR A C 1
ATOM 2222 O O . THR A 1 265 ? -18.509 10.451 11.951 1.00 43.91 265 THR A O 1
ATOM 2225 N N . ASN A 1 266 ? -20.656 9.850 12.112 1.00 45.69 266 ASN A N 1
ATOM 2226 C CA . ASN A 1 266 ? -21.030 11.080 12.813 1.00 45.69 266 ASN A CA 1
ATOM 2227 C C . ASN A 1 266 ? -21.303 10.802 14.291 1.00 45.69 266 ASN A C 1
ATOM 2229 O O . ASN A 1 266 ? -22.319 10.216 14.656 1.00 45.69 266 ASN A O 1
ATOM 2233 N N . SER A 1 267 ? -20.367 11.220 15.149 1.00 47.53 267 SER A N 1
ATOM 2234 C CA . SER A 1 267 ? -20.551 11.195 16.599 1.00 47.53 267 SER A CA 1
ATOM 2235 C C . SER A 1 267 ? -20.595 12.607 17.164 1.00 47.53 267 SER A C 1
ATOM 2237 O O . SER A 1 267 ? -19.589 13.315 17.108 1.00 47.53 267 SER A O 1
ATOM 2239 N N . ASN A 1 268 ? -21.719 12.990 17.766 1.00 54.72 268 ASN A N 1
ATOM 2240 C CA . ASN A 1 268 ? -21.825 14.226 18.537 1.00 54.72 268 ASN A CA 1
ATOM 2241 C C . ASN A 1 268 ? -21.542 13.931 20.014 1.00 54.72 268 ASN A C 1
ATOM 2243 O O . ASN A 1 268 ? -22.028 12.945 20.576 1.00 54.72 268 ASN A O 1
ATOM 2247 N N . ILE A 1 269 ? -20.730 14.774 20.653 1.00 54.62 269 ILE A N 1
ATOM 2248 C CA . ILE A 1 269 ? -20.489 14.684 22.096 1.00 54.62 269 ILE A CA 1
ATOM 2249 C C . ILE A 1 269 ? -21.659 15.367 22.805 1.00 54.62 269 ILE A C 1
ATOM 2251 O O . ILE A 1 269 ? -21.856 16.567 22.641 1.00 54.62 269 ILE A O 1
ATOM 2255 N N . LEU A 1 270 ? -22.430 14.610 23.587 1.00 57.72 270 LEU A N 1
ATOM 2256 C CA . LEU A 1 270 ? -23.630 15.124 24.258 1.00 57.72 270 LEU A CA 1
ATOM 2257 C C . LEU A 1 270 ? -23.323 15.721 25.629 1.00 57.72 270 LEU A C 1
ATOM 2259 O O . LEU A 1 270 ? -23.872 16.754 25.999 1.00 57.72 270 LEU A O 1
ATOM 2263 N N . ILE A 1 271 ? -22.458 15.064 26.404 1.00 60.00 271 ILE A N 1
ATOM 2264 C CA . ILE A 1 271 ? -22.144 15.469 27.776 1.00 60.00 271 ILE A CA 1
ATOM 2265 C C . ILE A 1 271 ? -20.653 15.242 28.016 1.00 60.00 271 ILE A C 1
ATOM 2267 O O . ILE A 1 271 ? -20.173 14.112 27.968 1.00 60.00 271 ILE A O 1
ATOM 2271 N N . ASN A 1 272 ? -19.930 16.334 28.279 1.00 55.44 272 ASN A N 1
ATOM 2272 C CA . ASN A 1 272 ? -18.491 16.322 28.568 1.00 55.44 272 ASN A CA 1
ATOM 2273 C C . ASN A 1 272 ? -18.166 16.164 30.061 1.00 55.44 272 ASN A C 1
ATOM 2275 O O . ASN A 1 272 ? -17.053 15.775 30.411 1.00 55.44 272 ASN A O 1
ATOM 2279 N N . ARG A 1 273 ? -19.100 16.528 30.950 1.00 60.03 273 ARG A N 1
ATOM 2280 C CA . ARG A 1 273 ? -18.934 16.482 32.410 1.00 60.03 273 ARG A CA 1
ATOM 2281 C C . ARG A 1 273 ? -20.250 16.126 33.083 1.00 60.03 273 ARG A C 1
ATOM 2283 O O . ARG A 1 273 ? -21.308 16.535 32.606 1.00 60.03 273 ARG A O 1
ATOM 2290 N N . ARG A 1 274 ? -20.181 15.410 34.210 1.00 62.44 274 ARG A N 1
ATOM 2291 C CA . ARG A 1 274 ? -21.360 15.078 35.020 1.00 62.44 274 ARG A CA 1
ATOM 2292 C C . ARG A 1 274 ? -22.141 16.360 35.359 1.00 62.44 274 ARG A C 1
ATOM 2294 O O . ARG A 1 274 ? -21.532 17.288 35.897 1.00 62.44 274 ARG A O 1
ATOM 2301 N N . PRO A 1 275 ? -23.451 16.453 35.051 1.00 65.44 275 PRO A N 1
ATOM 2302 C CA . PRO A 1 275 ? -24.229 17.614 35.448 1.00 65.44 275 PRO A CA 1
ATOM 2303 C C . PRO A 1 275 ? -24.256 17.696 36.981 1.00 65.44 275 PRO A C 1
ATOM 2305 O O . PRO A 1 275 ? -24.329 16.657 37.645 1.00 65.44 275 PRO A O 1
ATOM 2308 N N . PRO A 1 276 ? -24.186 18.901 37.570 1.00 66.69 276 PRO A N 1
ATOM 2309 C CA . PRO A 1 276 ? -24.207 19.059 39.018 1.00 66.69 276 PRO A CA 1
ATOM 2310 C C . PRO A 1 276 ? -25.471 18.434 39.621 1.00 66.69 276 PRO A C 1
ATOM 2312 O O . PRO A 1 276 ? -26.556 18.565 39.053 1.00 66.69 276 PRO A O 1
ATOM 2315 N N . LEU A 1 277 ? -25.332 17.808 40.799 1.00 61.97 277 LEU A N 1
ATOM 2316 C CA . LEU A 1 277 ? -26.373 17.009 41.469 1.00 61.97 277 LEU A CA 1
ATOM 2317 C C . LEU A 1 277 ? -27.739 17.718 41.540 1.00 61.97 277 LEU A C 1
ATOM 2319 O O . LEU A 1 277 ? -28.779 17.090 41.376 1.00 61.97 277 LEU A O 1
ATOM 2323 N N . ARG A 1 278 ? -27.727 19.049 41.694 1.00 60.88 278 ARG A N 1
ATOM 2324 C CA . ARG A 1 278 ? -28.917 19.916 41.721 1.00 60.88 278 ARG A CA 1
ATOM 2325 C C . ARG A 1 278 ? -29.795 19.850 40.464 1.00 60.88 278 ARG A C 1
ATOM 2327 O O . ARG A 1 278 ? -31.002 20.017 40.563 1.00 60.88 278 ARG A O 1
ATOM 2334 N N . LEU A 1 279 ? -29.210 19.621 39.284 1.00 58.84 279 LEU A N 1
ATOM 2335 C CA . LEU A 1 279 ? -29.974 19.442 38.042 1.00 58.84 279 LEU A CA 1
ATOM 2336 C C . LEU A 1 279 ? -30.619 18.051 37.985 1.00 58.84 279 LEU A C 1
ATOM 2338 O O . LEU A 1 279 ? -31.666 17.886 37.369 1.00 58.84 279 LEU A O 1
ATOM 2342 N N . LEU A 1 280 ? -30.019 17.069 38.665 1.00 56.22 280 LEU A N 1
ATOM 2343 C CA . LEU A 1 280 ? -30.480 15.679 38.709 1.00 56.22 280 LEU A CA 1
ATOM 2344 C C . LEU A 1 280 ? -31.630 15.484 39.712 1.00 56.22 280 LEU A C 1
ATOM 2346 O O . LEU A 1 280 ? -32.424 14.558 39.570 1.00 56.22 280 LEU A O 1
ATOM 2350 N N . THR A 1 281 ? -31.729 16.340 40.733 1.00 55.59 281 THR A N 1
ATOM 2351 C CA . THR A 1 281 ? -32.763 16.258 41.779 1.00 55.59 281 THR A CA 1
ATOM 2352 C C . THR A 1 281 ? -34.049 17.016 41.442 1.00 55.59 281 THR A C 1
ATOM 2354 O O . THR A 1 281 ? -35.090 16.720 42.029 1.00 55.59 281 THR A O 1
ATOM 2357 N N . LEU A 1 282 ? -34.027 17.930 40.463 1.00 54.16 282 LEU A N 1
ATOM 2358 C CA . LEU A 1 282 ? -35.209 18.690 40.030 1.00 54.16 282 LEU A CA 1
ATOM 2359 C C . LEU A 1 282 ? -36.322 17.801 39.436 1.00 54.16 282 LEU A C 1
ATOM 2361 O O . LEU A 1 282 ? -37.499 18.116 39.609 1.00 54.16 282 LEU A O 1
ATOM 2365 N N . SER A 1 283 ? -35.994 16.664 38.804 1.00 48.91 283 SER A N 1
ATOM 2366 C CA . SER A 1 283 ? -37.010 15.786 38.192 1.00 48.91 283 SER A CA 1
ATOM 2367 C C . SER A 1 283 ? -37.853 15.022 39.223 1.00 48.91 283 SER A C 1
ATOM 2369 O O . SER A 1 283 ? -39.060 14.848 39.032 1.00 48.91 283 SER A O 1
ATOM 2371 N N . LYS A 1 284 ? -37.266 14.644 40.369 1.00 49.75 284 LYS A N 1
ATOM 2372 C CA . LYS A 1 284 ? -37.971 13.904 41.432 1.00 49.75 284 LYS A CA 1
ATOM 2373 C C . LYS A 1 284 ? -39.064 14.737 42.108 1.00 49.75 284 LYS A C 1
ATOM 2375 O O . LYS A 1 284 ? -40.057 14.184 42.574 1.00 49.75 284 LYS A O 1
ATOM 2380 N N . HIS A 1 285 ? -38.939 16.066 42.126 1.00 47.22 285 HIS A N 1
ATOM 2381 C CA . HIS A 1 285 ? -39.966 16.941 42.700 1.00 47.22 285 HIS A CA 1
ATOM 2382 C C . HIS A 1 285 ? -41.167 17.201 41.783 1.00 47.22 285 HIS A C 1
ATOM 2384 O O . HIS A 1 285 ? -42.218 17.605 42.280 1.00 47.22 285 HIS A O 1
ATOM 2390 N N . HIS A 1 286 ? -41.068 16.934 40.479 1.00 45.19 286 HIS A N 1
ATOM 2391 C CA . HIS A 1 286 ? -42.209 17.062 39.565 1.00 45.19 286 HIS A CA 1
ATOM 2392 C C . HIS A 1 286 ? -43.050 15.785 39.441 1.00 45.19 286 HIS A C 1
ATOM 2394 O O . HIS A 1 286 ? -44.252 15.880 39.198 1.00 45.19 286 HIS A O 1
ATOM 2400 N N . GLN A 1 287 ? -42.482 14.601 39.688 1.00 43.91 287 GLN A N 1
ATOM 2401 C CA . GLN A 1 287 ? -43.239 13.342 39.620 1.00 43.91 287 GLN A CA 1
ATOM 2402 C C . GLN A 1 287 ? -44.175 13.112 40.821 1.00 43.91 287 GLN A C 1
ATOM 2404 O O . GLN A 1 287 ? -45.180 12.422 40.684 1.00 43.91 287 GLN A O 1
ATOM 2409 N N . ASN A 1 288 ? -43.943 13.768 41.963 1.00 41.66 288 ASN A N 1
ATOM 2410 C CA . ASN A 1 288 ? -44.819 13.656 43.139 1.00 41.66 288 ASN A CA 1
ATOM 2411 C C . ASN A 1 288 ? -46.026 14.618 43.148 1.00 41.66 288 ASN A C 1
ATOM 2413 O O . ASN A 1 288 ? -46.759 14.651 44.135 1.00 41.66 288 ASN A O 1
ATOM 2417 N N . LYS A 1 289 ? -46.273 15.392 42.077 1.00 43.69 289 LYS A N 1
ATOM 2418 C CA . LYS A 1 289 ? -47.376 16.378 42.027 1.00 43.69 289 LYS A CA 1
ATOM 2419 C C . LYS A 1 289 ? -48.533 16.068 41.071 1.00 43.69 289 LYS A C 1
ATOM 2421 O O . LYS A 1 289 ? -49.405 16.916 40.914 1.00 43.69 289 LYS A O 1
ATOM 2426 N N . LYS A 1 290 ? -48.618 14.875 40.474 1.00 39.53 290 LYS A N 1
ATOM 2427 C CA . LYS A 1 290 ? -49.793 14.489 39.667 1.00 39.53 290 LYS A CA 1
ATOM 2428 C C . LYS A 1 290 ? -50.388 13.151 40.113 1.00 39.53 290 LYS A C 1
ATOM 2430 O O . LYS A 1 290 ? -50.124 12.111 39.525 1.00 39.53 290 LYS A O 1
ATOM 2435 N N . ARG A 1 291 ? -51.238 13.209 41.146 1.00 37.16 291 ARG A N 1
ATOM 2436 C CA . ARG A 1 291 ? -52.404 12.319 41.278 1.00 37.16 291 ARG A CA 1
ATOM 2437 C C . ARG A 1 291 ? -53.632 13.070 40.743 1.00 37.16 291 ARG A C 1
ATOM 2439 O O . ARG A 1 291 ? -53.752 14.272 40.942 1.00 37.16 291 ARG A O 1
ATOM 2446 N N . TYR A 1 292 ? -54.451 12.329 40.009 1.00 34.75 292 TYR A N 1
ATOM 2447 C CA . TYR A 1 292 ? -55.593 12.697 39.167 1.00 34.75 292 TYR A CA 1
ATOM 2448 C C . TYR A 1 292 ? -56.615 13.704 39.726 1.00 34.75 292 TYR A C 1
ATOM 2450 O O . TYR A 1 292 ? -56.932 13.672 40.909 1.00 34.75 292 TYR A O 1
ATOM 2458 N N . HIS A 1 293 ? -57.266 14.433 38.808 1.00 31.59 293 HIS A N 1
ATOM 2459 C CA . HIS A 1 293 ? -58.719 14.652 38.848 1.00 31.59 293 HIS A CA 1
ATOM 2460 C C . HIS A 1 293 ? -59.323 14.469 37.437 1.00 31.59 293 HIS A C 1
ATOM 2462 O O . HIS A 1 293 ? -58.791 15.056 36.493 1.00 31.59 293 HIS A O 1
ATOM 2468 N N . PRO A 1 294 ? -60.388 13.655 37.271 1.00 40.00 294 PRO A N 1
ATOM 2469 C CA . PRO A 1 294 ? -61.140 13.529 36.022 1.00 40.00 294 PRO A CA 1
ATOM 2470 C C . PRO A 1 294 ? -62.423 14.390 36.013 1.00 40.00 294 PRO A C 1
ATOM 2472 O O . PRO A 1 294 ? -63.071 14.496 37.051 1.00 40.00 294 PRO A O 1
ATOM 2475 N N . MET A 1 295 ? -62.791 14.874 34.810 1.00 30.05 295 MET A N 1
ATOM 2476 C CA . MET A 1 295 ? -64.098 15.414 34.347 1.00 30.05 295 MET A CA 1
ATOM 2477 C C . MET A 1 295 ? -64.623 16.710 35.017 1.00 30.05 295 MET A C 1
ATOM 2479 O O . MET A 1 295 ? -64.543 16.838 36.229 1.00 30.05 295 MET A O 1
ATOM 2483 N N . ASP A 1 296 ? -65.286 17.690 34.387 1.00 32.69 296 ASP A N 1
ATOM 2484 C CA . ASP A 1 296 ? -65.576 18.174 33.012 1.00 32.69 296 ASP A CA 1
ATOM 2485 C C . ASP A 1 296 ? -66.428 19.489 33.226 1.00 32.69 296 ASP A C 1
ATOM 2487 O O . ASP A 1 296 ? -66.464 19.975 34.360 1.00 32.69 296 ASP A O 1
ATOM 2491 N N . PRO A 1 297 ? -67.258 20.012 32.299 1.00 57.50 297 PRO A N 1
ATOM 2492 C CA . PRO A 1 297 ? -67.077 21.075 31.294 1.00 57.50 297 PRO A CA 1
ATOM 2493 C C . PRO A 1 297 ? -67.821 22.416 31.636 1.00 57.50 297 PRO A C 1
ATOM 2495 O O . PRO A 1 297 ? -68.207 22.614 32.779 1.00 57.50 297 PRO A O 1
ATOM 2498 N N . PHE A 1 298 ? -68.060 23.293 30.630 1.00 28.62 298 PHE A N 1
ATOM 2499 C CA . PHE A 1 298 ? -68.690 24.654 30.591 1.00 28.62 298 PHE A CA 1
ATOM 2500 C C . PHE A 1 298 ? -67.664 25.817 30.546 1.00 28.62 298 PHE A C 1
ATOM 2502 O O . PHE A 1 298 ? -66.835 25.932 31.434 1.00 28.62 298 PHE A O 1
ATOM 2509 N N . LEU A 1 299 ? -67.597 26.730 29.560 1.00 30.19 299 LEU A N 1
ATOM 2510 C CA . LEU A 1 299 ? -68.578 27.314 28.631 1.00 30.19 299 LEU A CA 1
ATOM 2511 C C . LEU A 1 299 ? -67.965 27.652 27.245 1.00 30.19 299 LEU A C 1
ATOM 2513 O O . LEU A 1 299 ? -66.884 28.221 27.136 1.00 30.19 299 LEU A O 1
ATOM 2517 N N . THR A 1 300 ? -68.751 27.341 26.211 1.00 31.27 300 THR A N 1
ATOM 2518 C CA . THR A 1 300 ? -69.001 28.028 24.919 1.00 31.27 300 THR A CA 1
ATOM 2519 C C . THR A 1 300 ? -68.667 29.546 24.878 1.00 31.27 300 THR A C 1
ATOM 2521 O O . THR A 1 300 ? -68.862 30.211 25.886 1.00 31.27 300 THR A O 1
ATOM 2524 N N . ASN A 1 301 ? -68.312 30.232 23.775 1.00 28.19 301 ASN A N 1
ATOM 2525 C CA . ASN A 1 301 ? -68.985 30.275 22.466 1.00 28.19 301 ASN A CA 1
ATOM 2526 C C . ASN A 1 301 ? -68.325 31.312 21.496 1.00 28.19 301 ASN A C 1
ATOM 2528 O O . ASN A 1 301 ? -67.793 32.310 21.970 1.00 28.19 301 ASN A O 1
ATOM 2532 N N . ILE A 1 302 ? -68.547 31.131 20.175 1.00 28.78 302 ILE A N 1
ATOM 2533 C CA . ILE A 1 302 ? -68.642 32.150 19.080 1.00 28.78 302 ILE A CA 1
ATOM 2534 C C . ILE A 1 302 ? -67.300 32.727 18.542 1.00 28.78 302 ILE A C 1
ATOM 2536 O O . ILE A 1 302 ? -66.597 33.437 19.242 1.00 28.78 302 ILE A O 1
ATOM 2540 N N . THR A 1 303 ? -66.860 32.509 17.289 1.00 26.66 303 THR A N 1
ATOM 2541 C CA . THR A 1 303 ? -67.524 32.775 15.987 1.00 26.66 303 THR A CA 1
ATOM 2542 C C . THR A 1 303 ? -66.942 31.906 14.841 1.00 26.66 303 THR A C 1
ATOM 2544 O O . THR A 1 303 ? -65.739 31.689 14.749 1.00 26.66 303 THR A O 1
ATOM 2547 N N . ARG A 1 304 ? -67.820 31.468 13.926 1.00 28.16 304 ARG A N 1
ATOM 2548 C CA . ARG A 1 304 ? -67.598 31.116 12.493 1.00 28.16 304 ARG A CA 1
ATOM 2549 C C . ARG A 1 304 ? -68.267 32.236 11.636 1.00 28.16 304 ARG A C 1
ATOM 2551 O O . ARG A 1 304 ? -68.871 33.097 12.283 1.00 28.16 304 ARG A O 1
ATOM 2558 N N . PRO A 1 305 ? -68.367 32.226 10.276 1.00 46.47 305 PRO A N 1
ATOM 2559 C CA . PRO A 1 305 ? -67.801 31.373 9.194 1.00 46.47 305 PRO A CA 1
ATOM 2560 C C . PRO A 1 305 ? -67.279 32.183 7.961 1.00 46.47 305 PRO A C 1
ATOM 2562 O O . PRO A 1 305 ? -67.304 33.404 7.991 1.00 46.47 305 PRO A O 1
ATOM 2565 N N . TYR A 1 306 ? -66.841 31.507 6.880 1.00 31.27 306 TYR A N 1
ATOM 2566 C CA . TYR A 1 306 ? -67.316 31.603 5.463 1.00 31.27 306 TYR A CA 1
ATOM 2567 C C . TYR A 1 306 ? -66.418 30.665 4.599 1.00 31.27 306 TYR A C 1
ATOM 2569 O O . TYR A 1 306 ? -65.205 30.823 4.636 1.00 31.27 306 TYR A O 1
ATOM 2577 N N . TYR A 1 307 ? -66.887 29.488 4.129 1.00 37.88 307 TYR A N 1
ATOM 2578 C CA . TYR A 1 307 ? -67.504 29.158 2.810 1.00 37.88 307 TYR A CA 1
ATOM 2579 C C . TYR A 1 307 ? -66.585 29.452 1.596 1.00 37.88 307 TYR A C 1
ATOM 2581 O O . TYR A 1 307 ? -65.986 30.515 1.568 1.00 37.88 307 TYR A O 1
ATOM 2589 N N . LYS A 1 308 ? -66.456 28.636 0.537 1.00 33.97 308 LYS A N 1
ATOM 2590 C CA . LYS A 1 308 ? -67.128 27.406 0.065 1.00 33.97 308 LYS A CA 1
ATOM 2591 C C . LYS A 1 308 ? -66.290 26.813 -1.088 1.00 33.97 308 LYS A C 1
ATOM 2593 O O . LYS A 1 308 ? -65.496 27.536 -1.681 1.00 33.97 308 LYS A O 1
ATOM 2598 N N . ASP A 1 309 ? -66.524 25.538 -1.365 1.00 47.69 309 ASP A N 1
ATOM 2599 C CA . ASP A 1 309 ? -65.987 24.731 -2.465 1.00 47.69 309 ASP A CA 1
ATOM 2600 C C . ASP A 1 309 ? -66.211 25.321 -3.870 1.00 47.69 309 ASP A C 1
ATOM 2602 O O . ASP A 1 309 ? -67.273 25.892 -4.130 1.00 47.69 309 ASP A O 1
ATOM 2606 N N . GLU A 1 310 ? -65.249 25.066 -4.763 1.00 49.56 310 GLU A N 1
ATOM 2607 C CA . GLU A 1 310 ? -65.428 24.315 -6.022 1.00 49.56 310 GLU A CA 1
ATOM 2608 C C . GLU A 1 310 ? -64.269 23.318 -6.167 1.00 49.56 310 GLU A C 1
ATOM 2610 O O . GLU A 1 310 ? -63.129 23.678 -5.787 1.00 49.56 310 GLU A O 1
#

Foldseek 3Di:
DQLCVQVVVPPVCDDPNHHVVNVVVVLVVQQQPDWDDDPNDIDTDNDQHDPPDPSSVVVVVVCVVPPPCVVVVVVCVVQVKDWDWDQDPNDTDIDIDHDPDDDDDDPDDPPVVLVVVLVVLLVQLLVLLQPDPFQVSSVVSLVVSLVVVVVVVDDSVSNLVSLVVSLVVQVLDPPSDDSRDDGVSSVSSSVSSVVVVVVVVVVVVVVVVVVVQEDEQEQDAPPDPVSVVVRVVSVVVCCVVQPVPPHPDQAYWYWYFYDDVPDGDDIDTDDGGHDPVVVVCVVVVVVVPDDDDDDYDDDDDDDDDDDDDD